Protein AF-A0A7J4VP13-F1 (afdb_monomer_lite)

Sequence (209 aa):
MHSYSAAIDDIVRIQIGLSNFWKNAHGWAPDGAAAMLASARLELMPSLAAALYKWTPETTMTDGELILAWANLGSLMESSLRLFLAVYLEDFLADHETVKSLDAMHKKGEKTGTIHDPTEISLEKMRQYFTKKDLLSPKDLAAVAFIQGQRNAIHSFSKKDIGSAEIFSHHIFQFRRLIAVIGLRLPYPDGFEFEGHVLARKILAEPVT

Structure (mmCIF, N/CA/C/O backbone):
data_AF-A0A7J4VP13-F1
#
_entry.id   AF-A0A7J4VP13-F1
#
loop_
_atom_site.group_PDB
_atom_site.id
_atom_site.type_symbol
_atom_site.label_atom_id
_atom_site.label_alt_id
_atom_site.label_comp_id
_atom_site.label_asym_id
_atom_site.label_entity_id
_atom_site.label_seq_id
_atom_site.pdbx_PDB_ins_code
_atom_site.Cartn_x
_atom_site.Cartn_y
_atom_site.Cartn_z
_atom_site.occupancy
_atom_site.B_iso_or_equiv
_atom_site.auth_seq_id
_atom_site.auth_comp_id
_atom_site.auth_asym_id
_atom_site.auth_atom_id
_atom_site.pdbx_PDB_model_num
ATOM 1 N N . MET A 1 1 ? -6.254 -15.343 17.459 1.00 57.28 1 MET A N 1
ATOM 2 C CA . MET A 1 1 ? -6.581 -14.046 16.834 1.00 57.28 1 MET A CA 1
ATOM 3 C C . MET A 1 1 ? -5.352 -13.169 17.008 1.00 57.28 1 MET A C 1
ATOM 5 O O . MET A 1 1 ? -4.881 -13.062 18.133 1.00 57.28 1 MET A O 1
ATOM 9 N N . HIS A 1 2 ? -4.752 -12.692 15.916 1.00 77.19 2 HIS A N 1
ATOM 10 C CA . HIS A 1 2 ? -3.568 -11.822 15.971 1.00 77.19 2 HIS A CA 1
ATOM 11 C C . HIS A 1 2 ? -3.970 -10.497 16.633 1.00 77.19 2 HIS A C 1
ATOM 13 O O . HIS A 1 2 ? -5.053 -9.995 16.333 1.00 77.19 2 HIS A O 1
ATOM 19 N N . SER A 1 3 ? -3.185 -9.961 17.572 1.00 91.06 3 SER A N 1
ATOM 20 C CA . SER A 1 3 ? -3.562 -8.705 18.238 1.00 91.06 3 SER A CA 1
ATOM 21 C C . SER A 1 3 ? -3.439 -7.519 17.277 1.00 91.06 3 SER A C 1
ATOM 23 O O . SER A 1 3 ? -2.694 -7.575 16.297 1.00 91.06 3 SER A O 1
ATOM 25 N N . TYR A 1 4 ? -4.147 -6.424 17.571 1.00 91.94 4 TYR A N 1
ATOM 26 C CA . TYR A 1 4 ? -4.038 -5.172 16.813 1.00 91.94 4 TYR A CA 1
ATOM 27 C C . TYR A 1 4 ? -2.586 -4.665 16.764 1.00 91.94 4 TYR A C 1
ATOM 29 O O . TYR A 1 4 ? -2.066 -4.360 15.693 1.00 91.94 4 TYR A O 1
ATOM 37 N N . SER A 1 5 ? -1.899 -4.668 17.911 1.00 94.06 5 SER A N 1
ATOM 38 C CA . SER A 1 5 ? -0.484 -4.299 18.012 1.00 94.06 5 SER A CA 1
ATOM 39 C C . SER A 1 5 ? 0.421 -5.202 17.174 1.00 94.06 5 SER A C 1
ATOM 41 O O . SER A 1 5 ? 1.210 -4.701 16.381 1.00 94.06 5 SER A O 1
ATOM 43 N N . ALA A 1 6 ? 0.248 -6.524 17.256 1.00 94.88 6 ALA A N 1
ATOM 44 C CA . ALA A 1 6 ? 1.038 -7.463 16.466 1.00 94.88 6 ALA A CA 1
ATOM 45 C C . ALA A 1 6 ? 0.785 -7.302 14.956 1.00 94.88 6 ALA A C 1
ATOM 47 O O . ALA A 1 6 ? 1.691 -7.495 14.148 1.00 94.88 6 ALA A O 1
ATOM 48 N N . ALA A 1 7 ? -0.431 -6.914 14.553 1.00 95.50 7 ALA A N 1
ATOM 49 C CA . ALA A 1 7 ? -0.715 -6.604 13.158 1.00 95.50 7 ALA A CA 1
ATOM 50 C C . ALA A 1 7 ? 0.021 -5.344 12.683 1.00 95.50 7 ALA A C 1
ATOM 52 O O . ALA A 1 7 ? 0.533 -5.333 11.564 1.00 95.50 7 ALA A O 1
ATOM 53 N N . ILE A 1 8 ? 0.109 -4.308 13.523 1.00 97.00 8 ILE A N 1
ATOM 54 C CA . ILE A 1 8 ? 0.884 -3.101 13.210 1.00 97.00 8 ILE A CA 1
ATOM 55 C C . ILE A 1 8 ? 2.376 -3.412 13.154 1.00 97.00 8 ILE A C 1
ATOM 57 O O . ILE A 1 8 ? 3.028 -2.968 12.212 1.00 97.00 8 ILE A O 1
ATOM 61 N N . ASP A 1 9 ? 2.913 -4.190 14.095 1.00 97.00 9 ASP A N 1
ATOM 62 C CA . ASP A 1 9 ? 4.313 -4.626 14.053 1.00 97.00 9 ASP A CA 1
ATOM 63 C C . ASP A 1 9 ? 4.651 -5.294 12.721 1.00 97.00 9 ASP A C 1
ATOM 65 O O . ASP A 1 9 ? 5.669 -4.976 12.103 1.00 97.00 9 ASP A O 1
ATOM 69 N N . ASP A 1 10 ? 3.772 -6.172 12.239 1.00 97.50 10 ASP A N 1
ATOM 70 C CA . ASP A 1 10 ? 3.975 -6.837 10.959 1.00 97.50 10 ASP A CA 1
ATOM 71 C C . ASP A 1 10 ? 3.944 -5.852 9.786 1.00 97.50 10 ASP A C 1
ATOM 73 O O . ASP A 1 10 ? 4.798 -5.917 8.897 1.00 97.50 10 ASP A O 1
ATOM 77 N N . ILE A 1 11 ? 2.999 -4.905 9.802 1.00 98.06 11 ILE A N 1
ATOM 78 C CA . ILE A 1 11 ? 2.927 -3.835 8.802 1.00 98.06 11 ILE A CA 1
ATOM 79 C C . ILE A 1 11 ? 4.221 -3.026 8.799 1.00 98.06 11 ILE A C 1
ATOM 81 O O . ILE A 1 11 ? 4.813 -2.824 7.740 1.00 98.06 11 ILE A O 1
ATOM 85 N N . VAL A 1 12 ? 4.694 -2.598 9.968 1.00 98.06 12 VAL A N 1
ATOM 86 C CA . VAL A 1 12 ? 5.929 -1.821 10.110 1.00 98.06 12 VAL A CA 1
ATOM 87 C C . VAL A 1 12 ? 7.120 -2.602 9.560 1.00 98.06 12 VAL A C 1
ATOM 89 O O . VAL A 1 12 ? 7.867 -2.061 8.746 1.00 98.06 12 VAL A O 1
ATOM 92 N N . ARG A 1 13 ? 7.285 -3.878 9.927 1.00 97.81 13 ARG A N 1
ATOM 93 C CA . ARG A 1 13 ? 8.407 -4.713 9.458 1.00 97.81 13 ARG A CA 1
ATOM 94 C C . ARG A 1 13 ? 8.415 -4.894 7.946 1.00 97.81 13 ARG A C 1
ATOM 96 O O . ARG A 1 13 ? 9.469 -4.764 7.322 1.00 97.81 13 ARG A O 1
ATOM 103 N N . ILE A 1 14 ? 7.253 -5.154 7.346 1.00 97.75 14 ILE A N 1
ATOM 104 C CA . ILE A 1 14 ? 7.138 -5.265 5.887 1.00 97.75 14 ILE A CA 1
ATOM 105 C C . ILE A 1 14 ? 7.504 -3.931 5.235 1.00 97.75 14 ILE A C 1
ATOM 107 O O . ILE A 1 14 ? 8.332 -3.913 4.326 1.00 97.75 14 ILE A O 1
ATOM 111 N N . GLN A 1 15 ? 6.973 -2.811 5.733 1.00 97.50 15 GLN A N 1
ATOM 112 C CA . GLN A 1 15 ? 7.276 -1.488 5.180 1.00 97.50 15 GLN A CA 1
ATOM 113 C C . GLN A 1 15 ? 8.757 -1.116 5.318 1.00 97.50 15 GLN A C 1
ATOM 115 O O . GLN A 1 15 ? 9.310 -0.515 4.401 1.00 97.50 15 GLN A O 1
ATOM 120 N N . ILE A 1 16 ? 9.428 -1.495 6.413 1.00 97.31 16 ILE A N 1
ATOM 121 C CA . ILE A 1 16 ? 10.879 -1.293 6.582 1.00 97.31 16 ILE A CA 1
ATOM 122 C C . ILE A 1 16 ? 11.648 -2.012 5.477 1.00 97.31 16 ILE A C 1
ATOM 124 O O . ILE A 1 16 ? 12.516 -1.413 4.844 1.00 97.31 16 ILE A O 1
ATOM 128 N N . GLY A 1 17 ? 11.337 -3.283 5.236 1.00 96.06 17 GLY A N 1
ATOM 129 C CA . GLY A 1 17 ? 12.033 -4.065 4.223 1.00 96.06 17 GLY A CA 1
ATOM 130 C C . GLY A 1 17 ? 11.768 -3.576 2.799 1.00 96.06 17 GLY A C 1
ATOM 131 O O . GLY A 1 17 ? 12.716 -3.386 2.037 1.00 96.06 17 GLY A O 1
ATOM 132 N N . LEU A 1 18 ? 10.504 -3.272 2.474 1.00 96.19 18 LEU A N 1
ATOM 133 C CA . LEU A 1 18 ? 10.128 -2.667 1.193 1.00 96.19 18 LEU A CA 1
ATOM 134 C C . LEU A 1 18 ? 10.854 -1.340 0.970 1.00 96.19 18 LEU A C 1
ATOM 136 O O . LEU A 1 18 ? 11.466 -1.143 -0.075 1.00 96.19 18 LEU A O 1
ATOM 140 N N . SER A 1 19 ? 10.831 -0.460 1.969 1.00 95.62 19 SER A N 1
ATOM 141 C CA . SER A 1 19 ? 11.499 0.838 1.922 1.00 95.62 19 SER A CA 1
ATOM 142 C C . SER A 1 19 ? 13.007 0.693 1.727 1.00 95.62 19 SER A C 1
ATOM 144 O O . SER A 1 19 ? 13.574 1.303 0.825 1.00 95.62 19 SER A O 1
ATOM 146 N N . ASN A 1 20 ? 13.667 -0.141 2.535 1.00 95.00 20 ASN A N 1
ATOM 147 C CA . ASN A 1 20 ? 15.119 -0.303 2.493 1.00 95.00 20 ASN A CA 1
ATOM 148 C C . ASN A 1 20 ? 15.626 -0.827 1.152 1.00 95.00 20 ASN A C 1
ATOM 150 O O . ASN A 1 20 ? 16.684 -0.379 0.705 1.00 95.00 20 ASN A O 1
ATOM 154 N N . PHE A 1 21 ? 14.881 -1.742 0.532 1.00 95.00 21 PHE A N 1
ATOM 155 C CA . PHE A 1 21 ? 15.232 -2.278 -0.772 1.00 95.00 21 PHE A CA 1
ATOM 156 C C . PHE A 1 21 ? 14.905 -1.284 -1.893 1.00 95.00 21 PHE A C 1
ATOM 158 O O . PHE A 1 21 ? 15.800 -0.824 -2.599 1.00 95.00 21 PHE A O 1
ATOM 165 N N . TRP A 1 22 ? 13.636 -0.886 -2.022 1.00 95.25 22 TRP A N 1
ATOM 166 C CA . TRP A 1 22 ? 13.155 -0.160 -3.200 1.00 95.25 22 TRP A CA 1
ATOM 167 C C . TRP A 1 22 ? 13.594 1.303 -3.268 1.00 95.25 22 TRP A C 1
ATOM 169 O O . TRP A 1 22 ? 13.662 1.851 -4.364 1.00 95.25 22 TRP A O 1
ATOM 179 N N . LYS A 1 23 ? 13.987 1.933 -2.151 1.00 92.88 23 LYS A N 1
ATOM 180 C CA . LYS A 1 23 ? 14.595 3.278 -2.196 1.00 92.88 23 LYS A CA 1
ATOM 181 C C . LYS A 1 23 ? 15.959 3.300 -2.903 1.00 92.88 23 LYS A C 1
ATOM 183 O O . LYS A 1 23 ? 16.412 4.360 -3.312 1.00 92.88 23 LYS A O 1
ATOM 188 N N . ASN A 1 24 ? 16.607 2.139 -3.040 1.00 91.94 24 ASN A N 1
ATOM 189 C CA . ASN A 1 24 ? 17.916 1.964 -3.673 1.00 91.94 24 ASN A CA 1
ATOM 190 C C . ASN A 1 24 ? 17.818 1.055 -4.914 1.00 91.94 24 ASN A C 1
ATOM 192 O O . ASN A 1 24 ? 18.664 0.190 -5.125 1.00 91.94 24 ASN A O 1
ATOM 196 N N . ALA A 1 25 ? 16.768 1.219 -5.724 1.00 92.44 25 ALA A N 1
ATOM 197 C CA . ALA A 1 25 ? 16.450 0.308 -6.827 1.00 92.44 25 ALA A CA 1
ATOM 198 C C . ALA A 1 25 ? 17.396 0.386 -8.047 1.00 92.44 25 ALA A C 1
ATOM 200 O O . ALA A 1 25 ? 17.296 -0.452 -8.944 1.00 92.44 25 ALA A O 1
ATOM 201 N N . HIS A 1 26 ? 18.309 1.363 -8.112 1.00 91.06 26 HIS A N 1
ATOM 202 C CA . HIS A 1 26 ? 19.278 1.465 -9.210 1.00 91.06 26 HIS A CA 1
ATOM 203 C C . HIS A 1 26 ? 20.178 0.226 -9.289 1.00 91.06 26 HIS A C 1
ATOM 205 O O . HIS A 1 26 ? 20.676 -0.263 -8.277 1.00 91.06 26 HIS A O 1
ATOM 211 N N . GLY A 1 27 ? 20.395 -0.265 -10.511 1.00 87.19 27 GLY A N 1
ATOM 212 C CA . GLY A 1 27 ? 21.121 -1.511 -10.770 1.00 87.19 27 GLY A CA 1
ATOM 213 C C . GLY A 1 27 ? 20.255 -2.772 -10.688 1.00 87.19 27 GLY A C 1
ATOM 214 O O . GLY A 1 27 ? 20.726 -3.835 -11.081 1.00 87.19 27 GLY A O 1
ATOM 215 N N . TRP A 1 28 ? 19.000 -2.654 -10.236 1.00 87.56 28 TRP A N 1
ATOM 216 C CA . TRP A 1 28 ? 18.044 -3.765 -10.160 1.00 87.56 28 TRP A CA 1
ATOM 217 C C . TRP A 1 28 ? 16.780 -3.519 -10.979 1.00 87.56 28 TRP A C 1
ATOM 219 O O . TRP A 1 28 ? 16.353 -4.396 -11.724 1.00 87.56 28 TRP A O 1
ATOM 229 N N . ALA A 1 29 ? 16.185 -2.335 -10.850 1.00 90.44 29 ALA A N 1
ATOM 230 C CA . ALA A 1 29 ? 15.044 -1.919 -11.653 1.00 90.44 29 ALA A CA 1
ATOM 231 C C . ALA A 1 29 ? 15.511 -1.161 -12.909 1.00 90.44 29 ALA A C 1
ATOM 233 O O . ALA A 1 29 ? 16.589 -0.555 -12.878 1.00 90.44 29 ALA A O 1
ATOM 234 N N . PRO A 1 30 ? 14.701 -1.129 -13.984 1.00 92.00 30 PRO A N 1
ATOM 235 C CA . PRO A 1 30 ? 14.962 -0.257 -15.124 1.00 92.00 30 PRO A CA 1
ATOM 236 C C . PRO A 1 30 ? 15.129 1.205 -14.696 1.00 92.00 30 PRO A C 1
ATOM 238 O O . PRO A 1 30 ? 14.494 1.650 -13.736 1.00 92.00 30 PRO A O 1
ATOM 241 N N . ASP A 1 31 ? 15.952 1.971 -15.416 1.00 91.75 31 ASP A N 1
ATOM 242 C CA . ASP A 1 31 ? 16.378 3.311 -14.984 1.00 91.75 31 ASP A CA 1
ATOM 243 C C . ASP A 1 31 ? 15.208 4.258 -14.686 1.00 91.75 31 ASP A C 1
ATOM 245 O O . ASP A 1 31 ? 15.247 4.997 -13.701 1.00 91.75 31 ASP A O 1
ATOM 249 N N . GLY A 1 32 ? 14.136 4.204 -15.485 1.00 90.56 32 GLY A N 1
ATOM 250 C CA . GLY A 1 32 ? 12.931 5.005 -15.253 1.00 90.56 32 GLY A CA 1
ATOM 251 C C . GLY A 1 32 ? 12.216 4.646 -13.946 1.00 90.56 32 GLY A C 1
ATOM 252 O O . GLY A 1 32 ? 11.831 5.535 -13.184 1.00 90.56 32 GLY A O 1
ATOM 253 N N . ALA A 1 33 ? 12.082 3.349 -13.657 1.00 93.44 33 ALA A N 1
ATOM 254 C CA . ALA A 1 33 ? 11.482 2.854 -12.419 1.00 93.44 33 ALA A CA 1
ATOM 255 C C . ALA A 1 33 ? 12.359 3.205 -11.209 1.00 93.44 33 ALA A C 1
ATOM 257 O O . ALA A 1 33 ? 11.867 3.736 -10.213 1.00 93.44 33 ALA A O 1
ATOM 258 N N . ALA A 1 34 ? 13.671 2.982 -11.314 1.00 93.75 34 ALA A N 1
ATOM 259 C CA . ALA A 1 34 ? 14.624 3.303 -10.259 1.00 93.75 34 ALA A CA 1
ATOM 260 C C . ALA A 1 34 ? 14.641 4.804 -9.929 1.00 93.75 34 ALA A C 1
ATOM 262 O O . ALA A 1 34 ? 14.570 5.167 -8.755 1.00 93.75 34 ALA A O 1
ATOM 263 N N . ALA A 1 35 ? 14.642 5.675 -10.945 1.00 92.44 35 ALA A N 1
ATOM 264 C CA . ALA A 1 35 ? 14.577 7.124 -10.757 1.00 92.44 35 ALA A CA 1
ATOM 265 C C . ALA A 1 35 ? 13.267 7.564 -10.080 1.00 92.44 35 ALA A C 1
ATOM 267 O O . ALA A 1 35 ? 13.284 8.389 -9.162 1.00 92.44 35 ALA A O 1
ATOM 268 N N . MET A 1 36 ? 12.130 6.985 -10.482 1.00 93.19 36 MET A N 1
ATOM 269 C CA . MET A 1 36 ? 10.836 7.247 -9.845 1.00 93.19 36 MET A CA 1
ATOM 270 C C . MET A 1 36 ? 10.842 6.839 -8.370 1.00 93.19 36 MET A C 1
ATOM 272 O O . MET A 1 36 ? 10.450 7.631 -7.511 1.00 93.19 36 MET A O 1
ATOM 276 N N . LEU A 1 37 ? 11.317 5.632 -8.064 1.00 93.94 37 LEU A N 1
ATOM 277 C CA . LEU A 1 37 ? 11.388 5.108 -6.701 1.00 93.94 37 LEU A CA 1
ATOM 278 C C . LEU A 1 37 ? 12.363 5.900 -5.821 1.00 93.94 37 LEU A C 1
ATOM 280 O O . LEU A 1 37 ? 12.054 6.144 -4.659 1.00 93.94 37 LEU A O 1
ATOM 284 N N . ALA A 1 38 ? 13.488 6.363 -6.373 1.00 90.56 38 ALA A N 1
ATOM 285 C CA . ALA A 1 38 ? 14.442 7.222 -5.669 1.00 90.56 38 ALA A CA 1
ATOM 286 C C . ALA A 1 38 ? 13.860 8.611 -5.348 1.00 90.56 38 ALA A C 1
ATOM 288 O O . ALA A 1 38 ? 14.188 9.202 -4.320 1.00 90.56 38 ALA A O 1
ATOM 289 N N . SER A 1 39 ? 12.978 9.134 -6.208 1.00 88.12 39 SER A N 1
ATOM 290 C CA . SER A 1 39 ? 12.249 10.384 -5.949 1.00 88.12 39 SER A CA 1
ATOM 291 C C . SER A 1 39 ? 11.106 10.220 -4.938 1.00 88.12 39 SER A C 1
ATOM 293 O O . SER A 1 39 ? 10.643 11.199 -4.343 1.00 88.12 39 SER A O 1
ATOM 295 N N . ALA A 1 40 ? 10.637 8.985 -4.737 1.00 89.81 40 ALA A N 1
ATOM 296 C CA . ALA A 1 40 ? 9.553 8.678 -3.823 1.00 89.81 40 ALA A CA 1
ATOM 297 C C . ALA A 1 40 ? 10.044 8.669 -2.369 1.00 89.81 40 ALA A C 1
ATOM 299 O O . ALA A 1 40 ? 11.125 8.188 -2.043 1.00 89.81 40 ALA A O 1
ATOM 300 N N . ARG A 1 41 ? 9.196 9.155 -1.458 1.00 90.31 41 ARG A N 1
ATOM 301 C CA . ARG A 1 41 ? 9.486 9.238 -0.017 1.00 90.31 41 ARG A CA 1
ATOM 302 C C . ARG A 1 41 ? 9.258 7.899 0.703 1.00 90.31 41 ARG A C 1
ATOM 304 O O . ARG A 1 41 ? 8.558 7.841 1.718 1.00 90.31 41 ARG A O 1
ATOM 311 N N . LEU A 1 42 ? 9.783 6.802 0.150 1.00 92.62 42 LEU A N 1
ATOM 312 C CA . LEU A 1 42 ? 9.572 5.442 0.669 1.00 92.62 42 LEU A CA 1
ATOM 313 C C . LEU A 1 42 ? 10.100 5.277 2.100 1.00 92.62 42 LEU A C 1
ATOM 315 O O . LEU A 1 42 ? 9.613 4.432 2.850 1.00 92.62 42 LEU A O 1
ATOM 319 N N . GLU A 1 43 ? 11.069 6.086 2.522 1.00 93.62 43 GLU A N 1
ATOM 320 C CA . GLU A 1 43 ? 11.604 6.107 3.887 1.00 93.62 43 GLU A CA 1
ATOM 321 C C . GLU A 1 43 ? 10.593 6.592 4.935 1.00 93.62 43 GLU A C 1
ATOM 323 O O . GLU A 1 43 ? 10.751 6.293 6.118 1.00 93.62 43 GLU A O 1
ATOM 328 N N . LEU A 1 44 ? 9.530 7.291 4.522 1.00 94.69 44 LEU A N 1
ATOM 329 C CA . LEU A 1 44 ? 8.462 7.725 5.427 1.00 94.69 44 LEU A CA 1
ATOM 330 C C . LEU A 1 44 ? 7.437 6.622 5.715 1.00 94.69 44 LEU A C 1
ATOM 332 O O . LEU A 1 44 ? 6.759 6.679 6.743 1.00 94.69 44 LEU A O 1
ATOM 336 N N . MET A 1 45 ? 7.321 5.610 4.848 1.00 95.56 45 MET A N 1
ATOM 337 C CA . MET A 1 45 ? 6.295 4.567 4.973 1.00 95.56 45 MET A CA 1
ATOM 338 C C . MET A 1 45 ? 6.366 3.793 6.301 1.00 95.56 45 MET A C 1
ATOM 340 O O . MET A 1 45 ? 5.315 3.620 6.922 1.00 95.56 45 MET A O 1
ATOM 344 N N . PRO A 1 46 ? 7.549 3.384 6.811 1.00 97.31 46 PRO A N 1
ATOM 345 C CA . PRO A 1 46 ? 7.649 2.747 8.126 1.00 97.31 46 PRO A CA 1
ATOM 346 C C . PRO A 1 46 ? 7.152 3.625 9.276 1.00 97.31 46 PRO A C 1
ATOM 348 O O . PRO A 1 46 ? 6.475 3.143 10.181 1.00 97.31 46 PRO A O 1
ATOM 351 N N . SER A 1 47 ? 7.462 4.924 9.239 1.00 97.56 47 SER A N 1
ATOM 352 C CA . SER A 1 47 ? 7.036 5.869 10.276 1.00 97.56 47 SER A CA 1
ATOM 353 C C . SER A 1 47 ? 5.523 6.096 10.235 1.00 97.56 47 SER A C 1
ATOM 355 O O . SER A 1 47 ? 4.867 6.096 11.278 1.00 97.56 47 SER A O 1
ATOM 357 N N . LEU A 1 48 ?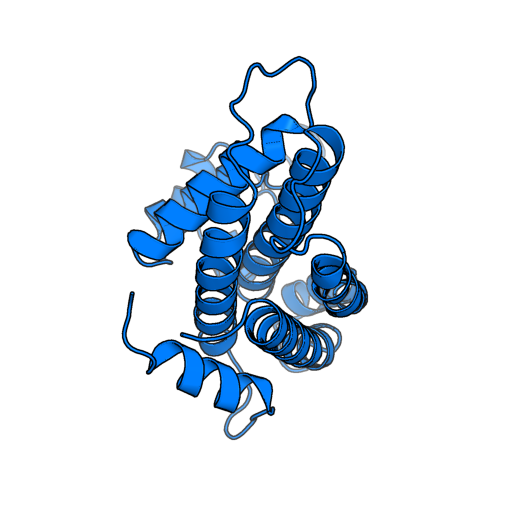 4.952 6.203 9.033 1.00 97.12 48 LEU A N 1
ATOM 358 C CA . LEU A 1 48 ? 3.509 6.322 8.833 1.00 97.12 48 LEU A CA 1
ATOM 359 C C . LEU A 1 48 ? 2.766 5.054 9.300 1.00 97.12 48 LEU A C 1
ATOM 361 O O . LEU A 1 48 ? 1.738 5.149 9.971 1.00 97.12 48 LEU A O 1
ATOM 365 N N . ALA A 1 49 ? 3.335 3.871 9.048 1.00 98.00 49 ALA A N 1
ATOM 366 C CA . ALA A 1 49 ? 2.837 2.601 9.573 1.00 98.00 49 ALA A CA 1
ATOM 367 C C . ALA A 1 49 ? 2.874 2.556 11.105 1.00 98.00 49 ALA A C 1
ATOM 369 O O . ALA A 1 49 ? 1.875 2.208 11.729 1.00 98.00 49 ALA A O 1
ATOM 370 N N . ALA A 1 50 ? 3.979 2.979 11.723 1.00 97.88 50 ALA A N 1
ATOM 371 C CA . ALA A 1 50 ? 4.086 3.041 13.178 1.00 97.88 50 ALA A CA 1
ATOM 372 C C . ALA A 1 50 ? 3.068 4.017 13.794 1.00 97.88 50 ALA A C 1
ATOM 374 O O . ALA A 1 50 ? 2.593 3.796 14.905 1.00 97.88 50 ALA A O 1
ATOM 375 N N . ALA A 1 51 ? 2.655 5.065 13.074 1.00 97.19 51 ALA A N 1
ATOM 376 C CA . ALA A 1 51 ? 1.613 5.973 13.548 1.00 97.19 51 ALA A CA 1
ATOM 377 C C . ALA A 1 51 ? 0.235 5.297 13.715 1.00 97.19 51 ALA A C 1
ATOM 379 O O . ALA A 1 51 ? -0.612 5.852 14.413 1.00 97.19 51 ALA A O 1
ATOM 380 N N . LEU A 1 52 ? 0.005 4.100 13.153 1.00 96.31 52 LEU A N 1
ATOM 381 C CA . LEU A 1 52 ? -1.217 3.316 13.392 1.00 96.31 52 LEU A CA 1
ATOM 382 C C . LEU A 1 52 ? -1.379 2.898 14.864 1.00 96.31 52 LEU A C 1
ATOM 384 O O . LEU A 1 52 ? -2.505 2.666 15.307 1.00 96.31 52 LEU A O 1
ATOM 388 N N . TYR A 1 53 ? -0.290 2.877 15.645 1.00 95.06 53 TYR A N 1
ATOM 389 C CA . TYR A 1 53 ? -0.333 2.639 17.093 1.00 95.06 53 TYR A CA 1
ATOM 390 C C . TYR A 1 53 ? -1.138 3.684 17.867 1.00 95.06 53 TYR A C 1
ATOM 392 O O . TYR A 1 53 ? -1.528 3.435 19.001 1.00 95.06 53 TYR A O 1
ATOM 400 N N . LYS A 1 54 ? -1.389 4.854 17.273 1.00 93.44 54 LYS A N 1
ATOM 401 C CA . LYS A 1 54 ? 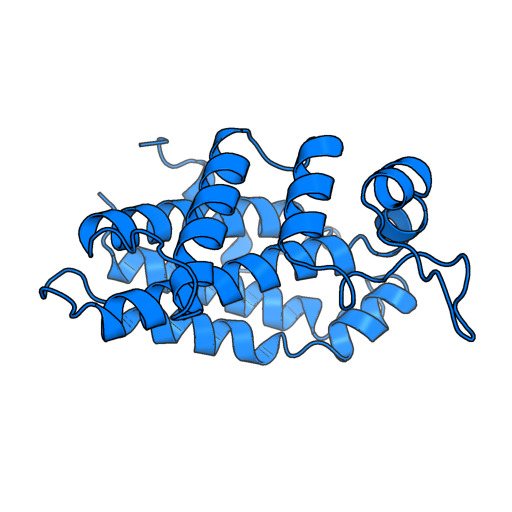-2.203 5.907 17.890 1.00 93.44 54 LYS A CA 1
ATOM 402 C C . LYS A 1 54 ? -3.702 5.588 17.869 1.00 93.44 54 LYS A C 1
ATOM 404 O O . LYS A 1 54 ? -4.441 6.201 18.625 1.00 93.44 54 LYS A O 1
ATOM 409 N N . TRP A 1 55 ? -4.148 4.667 17.011 1.00 92.44 55 TRP A N 1
ATOM 410 C CA . TRP A 1 55 ? -5.567 4.442 16.695 1.00 92.44 55 TRP A CA 1
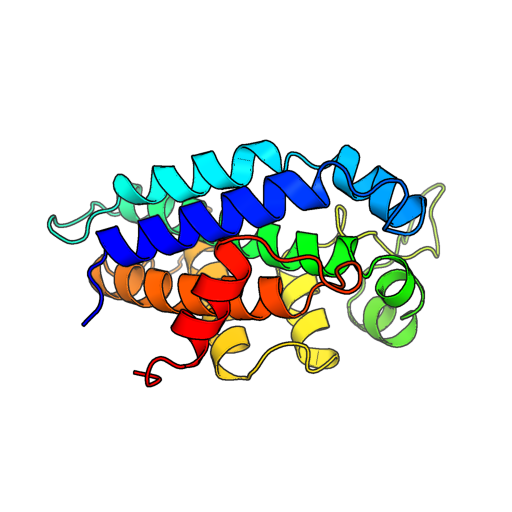ATOM 411 C C . TRP A 1 55 ? -6.151 3.194 17.375 1.00 92.44 55 TRP A C 1
ATOM 413 O O . TRP A 1 55 ? -6.890 2.426 16.761 1.00 92.44 55 TRP A O 1
ATOM 423 N N . THR A 1 56 ? -5.769 2.938 18.625 1.00 79.12 56 THR A N 1
ATOM 424 C CA . THR A 1 56 ? -6.083 1.680 19.312 1.00 79.12 56 THR A CA 1
ATOM 425 C C . THR A 1 56 ? -7.590 1.535 19.587 1.00 79.12 56 THR A C 1
ATOM 427 O O . THR A 1 56 ? -8.186 2.421 20.198 1.00 79.12 56 THR A O 1
ATOM 430 N N . PRO A 1 57 ? -8.216 0.399 19.226 1.00 67.19 57 PRO A N 1
ATOM 431 C CA . PRO A 1 57 ? -9.648 0.154 19.445 1.00 67.19 57 PRO A CA 1
ATOM 432 C C . PRO A 1 57 ? -10.042 -0.103 20.904 1.00 67.19 57 PRO A C 1
ATOM 434 O O . PRO A 1 57 ? -11.221 -0.251 21.203 1.00 67.19 57 PRO A O 1
ATOM 437 N N . GLU A 1 58 ? -9.075 -0.176 21.821 1.00 64.94 58 GLU A N 1
ATOM 438 C CA . GLU A 1 58 ? -9.317 -0.320 23.265 1.00 64.94 58 GLU A CA 1
ATOM 439 C C . GLU A 1 58 ? -10.044 0.902 23.858 1.00 64.94 58 GLU A C 1
ATOM 441 O O . GLU A 1 58 ? -10.572 0.839 24.968 1.00 64.94 58 GLU A O 1
ATOM 446 N N . THR A 1 59 ? -10.113 1.999 23.101 1.00 62.38 59 THR A N 1
ATOM 447 C CA . THR A 1 59 ? -10.868 3.207 23.423 1.00 62.38 59 THR A CA 1
ATOM 448 C C . THR A 1 59 ? -11.847 3.547 22.307 1.00 62.38 59 THR A C 1
ATOM 450 O O . THR A 1 59 ? -11.535 3.395 21.125 1.00 62.38 59 THR A O 1
ATOM 453 N N . THR A 1 60 ? -13.012 4.083 22.669 1.00 79.56 60 THR A N 1
ATOM 454 C CA . THR A 1 60 ? -13.916 4.722 21.711 1.00 79.56 60 THR A CA 1
ATOM 455 C C . THR A 1 60 ? -13.189 5.901 21.062 1.00 79.56 60 THR A C 1
ATOM 457 O O . THR A 1 60 ? -12.830 6.851 21.754 1.00 79.56 60 THR A O 1
ATOM 460 N N . MET A 1 61 ? -12.952 5.839 19.750 1.00 89.94 61 MET A N 1
ATOM 461 C CA . MET A 1 61 ? -12.400 6.966 18.994 1.00 89.94 61 MET A CA 1
ATOM 462 C C . MET A 1 61 ? -13.494 7.996 18.719 1.00 89.94 61 MET A C 1
ATOM 464 O O . MET A 1 61 ? -14.623 7.642 18.376 1.00 89.94 61 MET A O 1
ATOM 468 N N . THR A 1 62 ? -13.150 9.274 18.826 1.00 91.62 62 THR A N 1
ATOM 469 C CA . THR A 1 62 ? -13.971 10.364 18.291 1.00 91.62 62 THR A CA 1
ATOM 470 C C . THR A 1 62 ? -14.024 10.302 16.762 1.00 91.62 62 THR A C 1
ATOM 472 O O . THR A 1 62 ? -13.121 9.762 16.118 1.00 91.62 62 THR A O 1
ATOM 475 N N . ASP A 1 63 ? -15.034 10.927 16.153 1.00 91.06 63 ASP A N 1
ATOM 476 C CA . ASP A 1 63 ? -15.152 11.012 14.690 1.00 91.06 63 ASP A CA 1
ATOM 477 C C . ASP A 1 63 ? -13.887 11.594 14.039 1.00 91.06 63 ASP A C 1
ATOM 479 O O . ASP A 1 63 ? -13.423 11.105 13.010 1.00 91.06 63 ASP A O 1
ATOM 483 N N . GLY A 1 64 ? -13.289 12.616 14.662 1.00 92.25 64 GLY A N 1
ATOM 484 C CA . GLY A 1 64 ? -12.050 13.232 14.187 1.00 92.25 64 GLY A CA 1
ATOM 485 C C . GLY A 1 64 ? -10.856 12.274 14.222 1.00 92.25 64 GLY A C 1
ATOM 486 O O . GLY A 1 64 ? -10.102 12.203 13.252 1.00 92.25 64 GLY A O 1
ATOM 487 N N . GLU A 1 65 ? -10.700 11.504 15.300 1.00 93.44 65 GLU A N 1
ATOM 488 C CA . GLU A 1 65 ? -9.656 10.475 15.401 1.00 93.44 65 GLU A CA 1
ATOM 489 C C . GLU A 1 65 ? -9.867 9.369 14.371 1.00 93.44 65 GLU A C 1
ATOM 491 O O . GLU A 1 65 ? -8.917 8.984 13.694 1.00 93.44 65 GLU A O 1
ATOM 496 N N . LEU A 1 66 ? -11.107 8.915 14.180 1.00 93.31 66 LEU A N 1
ATOM 497 C CA . LEU A 1 66 ? -11.430 7.880 13.203 1.00 93.31 66 LEU A CA 1
ATOM 498 C C . LEU A 1 66 ? -11.176 8.350 11.762 1.00 93.31 66 LEU A C 1
ATOM 500 O O . LEU A 1 66 ? -10.618 7.603 10.956 1.00 93.31 66 LEU A O 1
ATOM 504 N N . ILE A 1 67 ? -11.504 9.604 11.435 1.00 93.94 67 ILE A N 1
ATOM 505 C CA . ILE A 1 67 ? -11.168 10.218 10.140 1.00 93.94 67 ILE A CA 1
ATOM 506 C C . ILE A 1 67 ? -9.650 10.222 9.918 1.00 93.94 67 ILE A C 1
ATOM 508 O O . ILE A 1 67 ? -9.183 9.839 8.842 1.00 93.94 67 ILE A O 1
ATOM 512 N N . LEU A 1 68 ? -8.867 10.627 10.921 1.00 95.38 68 LEU A N 1
ATOM 513 C CA . LEU A 1 68 ? -7.403 10.635 10.831 1.00 95.38 68 LEU A CA 1
ATOM 514 C C . LEU A 1 68 ? -6.820 9.218 10.760 1.00 95.38 68 LEU A C 1
ATOM 516 O O . LEU A 1 68 ? -5.848 8.992 10.034 1.00 95.38 68 LEU A O 1
ATOM 520 N N . ALA A 1 69 ? -7.435 8.255 11.442 1.00 95.56 69 ALA A N 1
ATOM 521 C CA . ALA A 1 69 ? -7.069 6.848 11.378 1.00 95.56 69 ALA A CA 1
ATOM 522 C C . ALA A 1 69 ? -7.244 6.292 9.958 1.00 95.56 69 ALA A C 1
ATOM 524 O O . ALA A 1 69 ? -6.301 5.730 9.386 1.00 95.56 69 ALA A O 1
ATOM 525 N N . TRP A 1 70 ? -8.399 6.540 9.332 1.00 96.25 70 TRP A N 1
ATOM 526 C CA . TRP A 1 70 ? -8.651 6.181 7.933 1.00 96.25 70 TRP A CA 1
ATOM 527 C C . TRP A 1 70 ? -7.743 6.917 6.954 1.00 96.25 70 TRP A C 1
ATOM 529 O O . TRP A 1 70 ? -7.299 6.324 5.969 1.00 96.25 70 TRP A O 1
ATOM 539 N N . ALA A 1 71 ? -7.429 8.186 7.216 1.00 96.44 71 ALA A N 1
ATOM 540 C CA . ALA A 1 71 ? -6.480 8.945 6.411 1.00 96.44 71 ALA A CA 1
ATOM 541 C C . ALA A 1 71 ? -5.071 8.334 6.462 1.00 96.44 71 ALA A C 1
ATOM 543 O O . ALA A 1 71 ? -4.425 8.203 5.418 1.00 96.44 71 ALA A O 1
ATOM 544 N N . ASN A 1 72 ? -4.623 7.907 7.648 1.00 97.69 72 ASN A N 1
ATOM 545 C CA . ASN A 1 72 ? -3.345 7.222 7.833 1.00 97.69 72 ASN A CA 1
ATOM 546 C C . ASN A 1 72 ? -3.316 5.892 7.054 1.00 97.69 72 ASN A C 1
ATOM 548 O O . ASN A 1 72 ? -2.486 5.703 6.160 1.00 97.69 72 ASN A O 1
ATOM 552 N N . LEU A 1 73 ? -4.284 5.006 7.315 1.00 97.75 73 LEU A N 1
ATOM 553 C CA . LEU A 1 73 ? -4.368 3.696 6.662 1.00 97.75 73 LEU A CA 1
ATOM 554 C C . LEU A 1 73 ? -4.517 3.807 5.138 1.00 97.75 73 LEU A C 1
ATOM 556 O O . LEU A 1 73 ? -3.839 3.108 4.387 1.00 97.75 73 LEU A O 1
ATOM 560 N N . GLY A 1 74 ? -5.368 4.720 4.667 1.00 97.44 74 GLY A N 1
ATOM 561 C CA . GLY A 1 74 ? -5.581 4.955 3.243 1.00 97.44 74 GLY A CA 1
ATOM 562 C C . GLY A 1 74 ? -4.343 5.493 2.529 1.00 97.44 74 GLY A C 1
ATOM 563 O O . GLY A 1 74 ? -4.109 5.127 1.379 1.00 97.44 74 GLY A O 1
ATOM 564 N N . SER A 1 75 ? -3.524 6.304 3.203 1.00 96.81 75 SER A N 1
ATOM 565 C CA . SER A 1 75 ? -2.257 6.799 2.646 1.00 96.81 75 SER A CA 1
ATOM 566 C C . SER A 1 75 ? -1.216 5.686 2.513 1.00 96.81 75 SER A C 1
ATOM 568 O O . SER A 1 75 ? -0.533 5.607 1.490 1.00 96.81 75 SER A O 1
ATOM 570 N N . LEU A 1 76 ? -1.124 4.787 3.500 1.00 98.06 76 LEU A N 1
ATOM 571 C CA . LEU A 1 76 ? -0.276 3.592 3.419 1.00 98.06 76 LEU A CA 1
ATOM 572 C C . LEU A 1 76 ? -0.719 2.664 2.285 1.00 98.06 76 LEU A C 1
ATOM 574 O O . LEU A 1 76 ? 0.110 2.240 1.483 1.00 98.06 76 LEU A O 1
ATOM 578 N N . MET A 1 77 ? -2.023 2.403 2.181 1.00 98.12 77 MET A N 1
ATOM 579 C CA . MET A 1 77 ? -2.598 1.595 1.108 1.00 98.12 77 MET A CA 1
ATOM 580 C C . MET A 1 77 ? -2.317 2.185 -0.271 1.00 98.12 77 MET A C 1
ATOM 582 O O . MET A 1 77 ? -1.827 1.475 -1.147 1.00 98.12 77 MET A O 1
ATOM 586 N N . GLU A 1 78 ? -2.588 3.476 -0.466 1.00 97.38 78 GLU A N 1
ATOM 587 C CA . GLU A 1 78 ? -2.293 4.156 -1.725 1.00 97.38 78 GLU A CA 1
ATOM 588 C C . GLU A 1 78 ? -0.808 4.053 -2.082 1.00 97.38 78 GLU A C 1
ATOM 590 O O . GLU A 1 78 ? -0.469 3.728 -3.218 1.00 97.38 78 GLU A O 1
ATOM 595 N N . SER A 1 79 ? 0.070 4.279 -1.106 1.00 96.25 79 SER A N 1
ATOM 596 C CA . SER A 1 79 ? 1.518 4.233 -1.313 1.00 96.25 79 SER A CA 1
ATOM 597 C C . SER A 1 79 ? 1.998 2.826 -1.679 1.00 96.25 79 SER A C 1
ATOM 599 O O . SER A 1 79 ? 2.849 2.684 -2.550 1.00 96.25 79 SER A O 1
ATOM 601 N N . SER A 1 80 ? 1.420 1.774 -1.088 1.00 97.44 80 SER A N 1
ATOM 602 C CA . SER A 1 80 ? 1.732 0.382 -1.440 1.00 97.44 80 SER A CA 1
ATOM 603 C C . SER A 1 80 ? 1.258 -0.003 -2.847 1.00 97.44 80 SER A C 1
ATOM 605 O O . SER A 1 80 ? 1.994 -0.672 -3.569 1.00 97.44 80 SER A O 1
ATOM 607 N N . LEU A 1 81 ? 0.069 0.440 -3.274 1.00 97.75 81 LEU A N 1
ATOM 608 C CA . LEU A 1 81 ? -0.397 0.232 -4.654 1.00 97.75 81 LEU A CA 1
ATOM 609 C C . LEU A 1 81 ? 0.477 0.992 -5.657 1.00 97.75 81 LEU A C 1
ATOM 611 O O . LEU A 1 81 ? 0.823 0.466 -6.713 1.00 97.75 81 LEU A O 1
ATOM 615 N N . ARG A 1 82 ? 0.869 2.219 -5.307 1.00 96.56 82 ARG A N 1
ATOM 616 C CA . ARG A 1 82 ? 1.734 3.059 -6.134 1.00 96.56 82 ARG A CA 1
ATOM 617 C C . ARG A 1 82 ? 3.144 2.490 -6.252 1.00 96.56 82 ARG A C 1
ATOM 619 O O . ARG A 1 82 ? 3.683 2.487 -7.351 1.00 96.56 82 ARG A O 1
ATOM 626 N N . LEU A 1 83 ? 3.704 1.955 -5.163 1.00 96.56 83 LEU A N 1
ATOM 627 C CA . LEU A 1 83 ? 4.974 1.224 -5.180 1.00 96.56 83 LEU A CA 1
ATOM 628 C C . LEU A 1 83 ? 4.925 0.081 -6.196 1.00 96.56 83 LEU A C 1
ATOM 630 O O . LEU A 1 83 ? 5.816 -0.025 -7.028 1.00 96.56 83 LEU A O 1
ATOM 634 N N . PHE A 1 84 ? 3.867 -0.734 -6.171 1.00 97.19 84 PHE A N 1
ATOM 635 C CA . PHE A 1 84 ? 3.710 -1.835 -7.120 1.00 97.19 84 PHE A CA 1
ATOM 636 C C . PHE A 1 84 ? 3.733 -1.343 -8.575 1.00 97.19 84 PHE A C 1
ATOM 638 O O . PHE A 1 84 ? 4.482 -1.875 -9.388 1.00 97.19 84 PHE A O 1
ATOM 645 N N . LEU A 1 85 ? 2.978 -0.291 -8.904 1.00 96.44 85 LEU A N 1
ATOM 646 C CA . LEU A 1 85 ? 2.974 0.265 -10.263 1.00 96.44 85 LEU A CA 1
ATOM 647 C C . LEU A 1 85 ? 4.301 0.931 -10.650 1.00 96.44 85 LEU A C 1
ATOM 649 O O . LEU A 1 85 ? 4.682 0.872 -11.810 1.00 96.44 85 LEU A O 1
ATOM 653 N N . ALA A 1 86 ? 5.008 1.552 -9.703 1.00 95.69 86 ALA A N 1
ATOM 654 C CA . ALA A 1 86 ? 6.317 2.159 -9.948 1.00 95.69 86 ALA A CA 1
ATOM 655 C C . ALA A 1 86 ? 7.410 1.109 -10.191 1.00 95.69 86 ALA A C 1
ATOM 657 O O . ALA A 1 86 ? 8.319 1.334 -10.982 1.00 95.69 86 ALA A O 1
ATOM 658 N N . VAL A 1 87 ? 7.320 -0.047 -9.536 1.00 95.81 87 VAL A N 1
ATOM 659 C CA . VAL A 1 87 ? 8.218 -1.181 -9.783 1.00 95.81 87 VAL A CA 1
ATOM 660 C C . VAL A 1 87 ? 7.971 -1.779 -11.170 1.00 95.81 87 VAL A C 1
ATOM 662 O O . VAL A 1 87 ? 8.920 -2.018 -11.909 1.00 95.81 87 VAL A O 1
ATOM 665 N N . TYR A 1 88 ? 6.704 -1.940 -11.554 1.00 95.56 88 TYR A N 1
ATOM 666 C CA . TYR A 1 88 ? 6.286 -2.386 -12.888 1.00 95.56 88 TYR A CA 1
ATOM 667 C C . TYR A 1 88 ? 6.040 -1.206 -13.846 1.00 95.56 88 TYR A C 1
ATOM 669 O O . TYR A 1 88 ? 5.086 -1.219 -14.626 1.00 95.56 88 TYR A O 1
ATOM 677 N N . LEU A 1 89 ? 6.866 -0.152 -13.766 1.00 95.00 89 LEU A N 1
ATOM 678 C CA . LEU A 1 89 ? 6.620 1.102 -14.488 1.00 95.00 89 LEU A CA 1
ATOM 679 C C . LEU A 1 89 ? 6.553 0.895 -16.001 1.00 95.00 89 LEU A C 1
ATOM 681 O O . LEU A 1 89 ? 5.665 1.441 -16.646 1.00 95.00 89 LEU A O 1
ATOM 685 N N . GLU A 1 90 ? 7.479 0.127 -16.570 1.00 93.19 90 GLU A N 1
ATOM 686 C CA . GLU A 1 90 ? 7.529 -0.094 -18.018 1.00 93.19 90 GLU A CA 1
ATOM 687 C C . GLU A 1 90 ? 6.294 -0.848 -18.514 1.00 93.19 90 GLU A C 1
ATOM 689 O O . GLU A 1 90 ? 5.669 -0.415 -19.481 1.00 93.19 90 GLU A O 1
ATOM 694 N N . ASP A 1 91 ? 5.874 -1.897 -17.801 1.00 94.19 91 ASP A N 1
ATOM 695 C CA . ASP A 1 91 ? 4.644 -2.634 -18.111 1.00 94.19 91 ASP A CA 1
ATOM 696 C C . ASP A 1 91 ? 3.409 -1.731 -18.013 1.00 94.19 91 ASP A C 1
ATOM 698 O O . ASP A 1 91 ? 2.526 -1.766 -18.870 1.00 94.19 91 ASP A O 1
ATOM 702 N N . PHE A 1 92 ? 3.354 -0.884 -16.981 1.00 93.88 92 PHE A N 1
ATOM 703 C CA . PHE A 1 92 ? 2.274 0.079 -16.794 1.00 93.88 92 PHE A CA 1
ATOM 704 C C . PHE A 1 92 ? 2.228 1.128 -17.919 1.00 93.88 92 PHE A C 1
ATOM 706 O O . PHE A 1 92 ? 1.151 1.432 -18.433 1.00 93.88 92 PHE A O 1
ATOM 713 N N . LEU A 1 93 ? 3.381 1.662 -18.333 1.00 91.38 93 LEU A N 1
ATOM 714 C CA . LEU A 1 93 ? 3.485 2.638 -19.424 1.00 91.38 93 LEU A CA 1
ATOM 715 C C . LEU A 1 93 ? 3.273 2.011 -20.813 1.00 91.38 93 LEU A C 1
ATOM 717 O O . LEU A 1 93 ? 2.907 2.723 -21.746 1.00 91.38 93 LEU A O 1
ATOM 721 N N . ALA A 1 94 ? 3.473 0.703 -20.966 1.00 92.31 94 ALA A N 1
ATOM 722 C CA . ALA A 1 94 ? 3.186 -0.015 -22.206 1.00 92.31 94 ALA A CA 1
ATOM 723 C C . ALA A 1 94 ? 1.689 -0.349 -22.372 1.00 92.31 94 ALA A C 1
ATOM 725 O O . ALA A 1 94 ? 1.224 -0.578 -23.493 1.00 92.31 94 ALA A O 1
ATOM 726 N N . ASP A 1 95 ? 0.904 -0.350 -21.288 1.00 91.38 95 ASP A N 1
ATOM 727 C CA . ASP A 1 95 ? -0.520 -0.710 -21.297 1.00 91.38 95 ASP A CA 1
ATOM 728 C C . ASP A 1 95 ? -1.436 0.447 -21.739 1.00 91.38 95 ASP A C 1
ATOM 730 O O . ASP A 1 95 ? -2.294 0.955 -21.006 1.00 91.38 95 ASP A O 1
ATOM 734 N N . HIS A 1 96 ? -1.262 0.871 -22.990 1.00 87.44 96 HIS A N 1
ATOM 735 C CA . HIS A 1 96 ? -2.040 1.958 -23.581 1.00 87.44 96 HIS A CA 1
ATOM 736 C C . HIS A 1 96 ? -3.548 1.692 -23.581 1.00 87.44 96 HIS A C 1
ATOM 738 O O . HIS A 1 96 ? -4.329 2.623 -23.377 1.00 87.44 96 HIS A O 1
ATOM 744 N N . GLU A 1 97 ? -3.976 0.450 -23.820 1.00 89.44 97 GLU A N 1
ATOM 745 C CA . GLU A 1 97 ? -5.395 0.098 -23.897 1.00 89.44 97 GLU A CA 1
ATOM 746 C C . GLU A 1 97 ? -6.084 0.318 -22.549 1.00 89.44 97 GLU A C 1
ATOM 748 O O . GLU A 1 97 ? -7.072 1.063 -22.456 1.00 89.44 97 GLU A O 1
ATOM 753 N N . THR A 1 98 ? -5.528 -0.270 -21.487 1.00 91.00 98 THR A N 1
ATOM 754 C CA . THR A 1 98 ? -6.105 -0.154 -20.151 1.00 91.00 98 THR A CA 1
ATOM 755 C C . THR A 1 98 ? -6.042 1.291 -19.695 1.00 91.00 98 THR A C 1
ATOM 757 O O . THR A 1 98 ? -7.066 1.846 -19.303 1.00 91.00 98 THR A O 1
ATOM 760 N N . VAL A 1 99 ? -4.896 1.959 -19.813 1.00 85.69 99 VAL A N 1
ATOM 761 C CA . VAL A 1 99 ? -4.729 3.326 -19.305 1.00 85.69 99 VAL A CA 1
ATOM 762 C C . VAL A 1 99 ? -5.612 4.341 -20.040 1.00 85.69 99 VAL A C 1
ATOM 764 O O . VAL A 1 99 ? -6.224 5.207 -19.402 1.00 85.69 99 VAL A O 1
ATOM 767 N N . LYS A 1 100 ? -5.772 4.209 -21.363 1.00 85.94 100 LYS A N 1
ATOM 768 C CA . LYS A 1 100 ? -6.702 5.040 -22.144 1.00 85.94 100 LYS A CA 1
ATOM 769 C C . LYS A 1 100 ? -8.141 4.868 -21.667 1.00 85.94 100 LYS A C 1
ATOM 771 O O . LYS A 1 100 ? -8.868 5.852 -21.549 1.00 85.94 100 LYS A O 1
ATOM 776 N N . SER A 1 101 ? -8.544 3.641 -21.336 1.00 89.44 101 SER A N 1
ATOM 777 C CA . SER A 1 101 ? -9.887 3.359 -20.819 1.00 89.44 101 SER A CA 1
ATOM 778 C C . SER A 1 101 ? -10.159 3.944 -19.422 1.00 89.44 101 SER A C 1
ATOM 780 O O . SER A 1 101 ? -11.317 4.044 -19.024 1.00 89.44 101 SER A O 1
ATOM 782 N N . LEU A 1 102 ? -9.109 4.326 -18.685 1.00 90.50 102 LEU A N 1
ATOM 783 C CA . LEU A 1 102 ? -9.174 4.948 -17.354 1.00 90.50 102 LEU A CA 1
ATOM 784 C C . LEU A 1 102 ? -9.061 6.478 -17.404 1.00 90.50 102 LEU A C 1
ATOM 786 O O . LEU A 1 102 ? -8.951 7.135 -16.364 1.00 90.50 102 LEU A O 1
ATOM 790 N N . ASP A 1 103 ? -9.033 7.054 -18.607 1.00 89.06 103 ASP A N 1
ATOM 791 C CA . ASP A 1 103 ? -8.784 8.475 -18.826 1.00 89.06 103 ASP A CA 1
ATOM 792 C C . ASP A 1 103 ? -7.468 8.955 -18.182 1.00 89.06 103 ASP A C 1
ATOM 794 O O . ASP A 1 103 ? -7.381 10.062 -17.647 1.00 89.06 103 ASP A O 1
ATOM 798 N N . ALA A 1 104 ? -6.444 8.096 -18.145 1.00 89.56 104 ALA A N 1
ATOM 799 C CA . ALA A 1 104 ? -5.152 8.367 -17.511 1.00 89.56 104 ALA A CA 1
ATOM 800 C C . ALA A 1 104 ? -4.076 8.802 -18.528 1.00 89.56 104 ALA A C 1
ATOM 802 O O . ALA A 1 104 ? -2.938 8.348 -18.488 1.00 89.56 104 ALA A O 1
ATOM 803 N N . MET A 1 105 ? -4.439 9.710 -19.437 1.00 89.25 105 MET A N 1
ATOM 804 C CA . MET A 1 105 ? -3.507 10.315 -20.392 1.00 89.25 105 MET A CA 1
ATOM 805 C C . MET A 1 105 ? -3.518 11.836 -20.284 1.00 89.25 105 MET A C 1
ATOM 807 O O . MET A 1 105 ? -4.567 12.454 -20.077 1.00 89.25 105 MET A O 1
ATOM 811 N N . HIS A 1 106 ? -2.361 12.441 -20.527 1.00 87.62 106 HIS A N 1
ATOM 812 C CA . HIS A 1 106 ? -2.220 13.885 -20.650 1.00 87.62 106 HIS A CA 1
ATOM 813 C C . HIS A 1 106 ? -2.996 14.382 -21.876 1.00 87.62 106 HIS A C 1
ATOM 815 O O . HIS A 1 106 ? -2.694 14.031 -23.017 1.00 87.62 106 HIS A O 1
ATOM 821 N N . LYS A 1 107 ? -4.016 15.214 -21.650 1.00 87.12 107 LYS A N 1
ATOM 822 C CA . LYS A 1 107 ? -4.875 15.766 -22.720 1.00 87.12 107 LYS A CA 1
ATOM 823 C C . LYS A 1 107 ? -4.409 17.116 -23.258 1.00 87.12 107 LYS A C 1
ATOM 825 O O . LYS A 1 107 ? -4.935 17.580 -24.267 1.00 87.12 107 LYS A O 1
ATOM 830 N N . LYS A 1 108 ? -3.520 17.792 -22.531 1.00 85.94 108 LYS A N 1
ATOM 831 C CA . LYS A 1 108 ? -3.038 19.148 -22.813 1.00 85.94 108 LYS A CA 1
ATOM 832 C C . LYS A 1 108 ? -1.604 19.299 -22.300 1.00 85.94 108 LYS A C 1
ATOM 834 O O . LYS A 1 108 ? -1.218 18.607 -21.362 1.00 85.94 108 LYS A O 1
ATOM 839 N N . GLY A 1 109 ? -0.865 20.253 -22.864 1.00 88.88 109 GLY A N 1
ATOM 840 C CA . GLY A 1 109 ? 0.510 20.575 -22.469 1.00 88.88 109 GLY A CA 1
ATOM 841 C C . GLY A 1 109 ? 1.572 19.768 -23.219 1.00 88.88 109 GLY A C 1
ATOM 842 O O . GLY A 1 109 ? 1.267 19.039 -24.162 1.00 88.88 109 GLY A O 1
ATOM 843 N N . GLU A 1 110 ? 2.828 19.902 -22.798 1.00 86.62 110 GLU A N 1
ATOM 844 C CA . GLU A 1 110 ? 3.996 19.305 -23.470 1.00 86.62 110 GLU A CA 1
ATOM 845 C C . GLU A 1 110 ? 3.962 17.769 -23.494 1.00 86.62 110 GLU A C 1
ATOM 847 O O . GLU A 1 110 ? 4.459 17.154 -24.430 1.00 86.62 110 GLU A O 1
ATOM 852 N N . LYS A 1 111 ? 3.304 17.149 -22.507 1.00 86.12 111 LYS A N 1
ATOM 853 C CA . LYS A 1 111 ? 3.125 15.694 -22.402 1.00 86.12 111 LYS A CA 1
ATOM 854 C C . LYS A 1 111 ? 1.890 15.162 -23.155 1.00 86.12 111 LYS A C 1
ATOM 856 O O . LYS A 1 111 ? 1.506 14.018 -22.954 1.00 86.12 111 LYS A O 1
ATOM 861 N N . THR A 1 112 ? 1.206 15.963 -23.980 1.00 88.44 112 THR A N 1
ATOM 862 C CA . THR A 1 112 ? -0.062 15.536 -24.612 1.00 88.44 112 THR A CA 1
ATOM 863 C C . THR A 1 112 ? 0.083 14.203 -25.355 1.00 88.44 112 THR A C 1
ATOM 865 O O . THR A 1 112 ? 0.972 14.038 -26.184 1.00 88.44 112 THR A O 1
ATOM 868 N N . GLY A 1 113 ? -0.826 13.264 -25.082 1.00 83.38 113 GLY A N 1
ATOM 869 C CA . GLY A 1 113 ? -0.834 11.932 -25.691 1.00 83.38 113 GLY A CA 1
ATOM 870 C C . GLY A 1 113 ? -0.006 10.883 -24.947 1.00 83.38 113 GLY A C 1
ATOM 871 O O . GLY A 1 113 ? -0.085 9.711 -25.311 1.00 83.38 113 GLY A O 1
ATOM 872 N N . THR A 1 114 ? 0.733 11.255 -23.897 1.00 87.44 114 THR A N 1
ATOM 873 C CA . THR A 1 114 ? 1.434 10.292 -23.038 1.00 87.44 114 THR A CA 1
ATOM 874 C C . THR A 1 114 ? 0.572 9.844 -21.856 1.00 87.44 114 THR A C 1
ATOM 876 O O . THR A 1 114 ? -0.387 10.512 -21.452 1.00 87.44 114 THR A O 1
ATOM 879 N N . ILE A 1 115 ? 0.913 8.681 -21.303 1.00 88.62 115 ILE A N 1
ATOM 880 C CA . ILE A 1 115 ? 0.295 8.122 -20.098 1.00 88.62 115 ILE A CA 1
ATOM 881 C C . ILE A 1 115 ? 0.728 8.923 -18.863 1.00 88.62 115 ILE A C 1
ATOM 883 O O . ILE A 1 115 ? 1.888 9.317 -18.750 1.00 88.62 115 ILE A O 1
ATOM 887 N N . HIS A 1 116 ? -0.209 9.148 -17.939 1.00 88.44 116 HIS A N 1
ATOM 888 C CA . HIS A 1 116 ? 0.108 9.603 -16.588 1.00 88.44 116 HIS A CA 1
ATOM 889 C C . HIS A 1 116 ? 0.915 8.541 -15.857 1.00 88.44 116 HIS A C 1
ATOM 891 O O . HIS A 1 116 ? 0.450 7.410 -15.734 1.00 88.44 116 HIS A O 1
ATOM 897 N N . ASP A 1 117 ? 2.082 8.902 -15.338 1.00 87.50 117 ASP A N 1
ATOM 898 C CA . ASP A 1 117 ? 2.885 7.968 -14.555 1.00 87.50 117 ASP A CA 1
ATOM 899 C C . ASP A 1 117 ? 2.212 7.641 -13.193 1.00 87.50 117 ASP A C 1
ATOM 901 O O . ASP A 1 117 ? 1.245 8.309 -12.794 1.00 87.50 117 ASP A O 1
ATOM 905 N N . PRO A 1 118 ? 2.682 6.618 -12.447 1.00 87.50 118 PRO A N 1
ATOM 906 C CA . PRO A 1 118 ? 2.103 6.241 -11.156 1.00 87.50 118 PRO A CA 1
ATOM 907 C C . PRO A 1 118 ? 2.007 7.379 -10.126 1.00 87.50 118 PRO A C 1
ATOM 909 O O . PRO A 1 118 ? 1.191 7.303 -9.205 1.00 87.50 118 PRO A O 1
ATOM 912 N N . THR A 1 119 ? 2.811 8.440 -10.252 1.00 87.06 119 THR A N 1
ATOM 913 C CA . THR A 1 119 ? 2.749 9.610 -9.367 1.00 87.06 119 THR A CA 1
ATOM 914 C C . THR A 1 119 ? 1.592 10.557 -9.710 1.00 87.06 119 THR A C 1
ATOM 916 O O . THR A 1 119 ? 1.067 11.237 -8.824 1.00 87.06 119 THR A O 1
ATOM 919 N N . GLU A 1 120 ? 1.142 10.548 -10.963 1.00 88.94 120 GLU A N 1
ATOM 920 C CA . GLU A 1 120 ? 0.139 11.462 -11.520 1.00 88.94 120 GLU A CA 1
ATOM 921 C C . GLU A 1 120 ? -1.287 10.869 -11.524 1.00 88.94 120 GLU A C 1
ATOM 923 O O . GLU A 1 120 ? -2.272 11.603 -11.642 1.00 88.94 120 GLU A O 1
ATOM 928 N N . ILE A 1 121 ? -1.436 9.548 -11.375 1.00 91.12 121 ILE A N 1
ATOM 929 C CA . ILE A 1 121 ? -2.752 8.892 -11.324 1.00 91.12 121 ILE A CA 1
ATOM 930 C C . ILE A 1 121 ? -3.396 8.965 -9.932 1.00 91.12 121 ILE A C 1
ATOM 932 O O . ILE A 1 121 ? -2.744 8.876 -8.890 1.00 91.12 121 ILE A O 1
ATOM 936 N N . SER A 1 122 ? -4.724 9.109 -9.908 1.00 92.75 122 SER A N 1
ATOM 937 C CA . SER A 1 122 ? -5.496 9.097 -8.663 1.00 92.75 122 SER A CA 1
ATOM 938 C C . SER A 1 122 ? -5.647 7.680 -8.107 1.00 92.75 122 SER A C 1
ATOM 940 O O . SER A 1 122 ? -5.616 6.699 -8.852 1.00 92.75 122 SER A O 1
ATOM 942 N N . LEU A 1 123 ? -5.907 7.568 -6.801 1.00 93.62 123 LEU A N 1
ATOM 943 C CA . LEU A 1 123 ? -6.197 6.283 -6.156 1.00 93.62 123 LEU A CA 1
ATOM 944 C C . LEU A 1 123 ? -7.358 5.526 -6.815 1.00 93.62 123 LEU A C 1
ATOM 946 O O . LEU A 1 123 ? -7.288 4.311 -6.973 1.00 93.62 123 LEU A O 1
ATOM 950 N N . GLU A 1 124 ? -8.389 6.240 -7.268 1.00 94.62 124 GLU A N 1
ATOM 951 C CA . GLU A 1 124 ? -9.502 5.621 -7.990 1.00 94.62 124 GLU A CA 1
ATOM 952 C C . GLU A 1 124 ? -9.040 4.979 -9.304 1.00 94.62 124 GLU A C 1
ATOM 954 O O . GLU A 1 124 ? -9.389 3.833 -9.585 1.00 94.62 124 GLU A O 1
ATOM 959 N N . LYS A 1 125 ? -8.204 5.676 -10.083 1.00 95.12 125 LYS A N 1
ATOM 960 C CA . LYS A 1 125 ? -7.657 5.135 -11.335 1.00 95.12 125 LYS A CA 1
ATOM 961 C C . LYS A 1 125 ? -6.713 3.962 -11.074 1.00 95.12 125 LYS A C 1
ATOM 963 O O . LYS A 1 125 ? -6.791 2.972 -11.795 1.00 95.12 125 LYS A O 1
ATOM 968 N N . MET A 1 126 ? -5.896 4.020 -10.017 1.00 95.81 126 MET A N 1
ATOM 969 C CA . MET A 1 126 ? -5.092 2.872 -9.578 1.00 95.81 126 MET A CA 1
ATOM 970 C C . MET A 1 126 ? -5.985 1.667 -9.281 1.00 95.81 126 MET A C 1
ATOM 972 O O . MET A 1 126 ? -5.807 0.613 -9.880 1.00 95.81 126 MET A O 1
ATOM 976 N N . ARG A 1 127 ? -7.007 1.815 -8.433 1.00 95.81 127 ARG A N 1
ATOM 977 C CA . ARG A 1 127 ? -7.932 0.720 -8.100 1.00 95.81 127 ARG A CA 1
ATOM 978 C C . ARG A 1 127 ? -8.589 0.113 -9.344 1.00 95.81 127 ARG A C 1
ATOM 980 O O . ARG A 1 127 ? -8.672 -1.110 -9.463 1.00 95.81 127 ARG A O 1
ATOM 987 N N . GLN A 1 128 ? -9.036 0.950 -10.279 1.00 96.00 128 GLN A N 1
ATOM 988 C CA . GLN A 1 128 ? -9.620 0.491 -11.540 1.00 96.00 128 GLN A CA 1
ATOM 989 C C . GLN A 1 128 ? -8.600 -0.257 -12.409 1.00 96.00 128 GLN A C 1
ATOM 991 O O . GLN A 1 128 ? -8.945 -1.299 -12.963 1.00 96.00 128 GLN A O 1
ATOM 996 N N . TYR A 1 129 ? -7.351 0.213 -12.485 1.00 96.44 129 TYR A N 1
ATOM 997 C CA . TYR A 1 129 ? -6.267 -0.491 -13.176 1.00 96.44 129 TYR A CA 1
ATOM 998 C C . TYR A 1 129 ? -6.029 -1.879 -12.571 1.00 96.44 129 TYR A C 1
ATOM 1000 O O . TYR A 1 129 ? -6.096 -2.881 -13.280 1.00 96.44 129 TYR A O 1
ATOM 1008 N N . PHE A 1 130 ? -5.864 -1.956 -11.246 1.00 96.62 130 PHE A N 1
ATOM 1009 C CA . PHE A 1 130 ? -5.701 -3.222 -10.525 1.00 96.62 130 PHE A CA 1
ATOM 1010 C C . PHE A 1 130 ? -6.865 -4.192 -10.762 1.00 96.62 130 PHE A C 1
ATOM 1012 O O . PHE A 1 130 ? -6.639 -5.391 -10.893 1.00 96.62 130 PHE A O 1
ATOM 1019 N N . THR A 1 131 ? -8.093 -3.675 -10.862 1.00 96.12 131 THR A N 1
ATOM 1020 C CA . THR A 1 131 ? -9.286 -4.479 -11.163 1.00 96.12 131 THR A CA 1
ATOM 1021 C C . THR A 1 131 ? -9.258 -5.012 -12.596 1.00 96.12 131 THR A C 1
ATOM 1023 O O . THR A 1 131 ? -9.459 -6.201 -12.813 1.00 96.12 131 THR A O 1
ATOM 1026 N N . LYS A 1 132 ? -8.990 -4.154 -13.589 1.00 96.00 132 LYS A N 1
ATOM 1027 C CA . LYS A 1 132 ? -8.985 -4.545 -15.011 1.00 96.00 132 LYS A CA 1
ATOM 1028 C C . LYS A 1 132 ? -7.887 -5.544 -15.353 1.00 96.00 132 LYS A C 1
ATOM 1030 O O . LYS A 1 132 ? -8.071 -6.371 -16.238 1.00 96.00 132 LYS A O 1
ATOM 1035 N N . LYS A 1 133 ? -6.754 -5.447 -14.664 1.00 95.62 133 LYS A N 1
ATOM 1036 C CA . LYS A 1 133 ? -5.587 -6.305 -14.869 1.00 95.62 133 LYS A CA 1
ATOM 1037 C C . LYS A 1 133 ? -5.582 -7.549 -13.983 1.00 95.62 133 LYS A C 1
ATOM 1039 O O . LYS A 1 133 ? -4.591 -8.269 -14.001 1.00 95.62 133 LYS A O 1
ATOM 1044 N N . ASP A 1 134 ? -6.651 -7.768 -13.214 1.00 95.44 134 ASP A N 1
ATOM 1045 C CA . ASP A 1 134 ? -6.777 -8.873 -12.256 1.00 95.44 134 ASP A CA 1
ATOM 1046 C C . ASP A 1 134 ? -5.544 -8.992 -11.340 1.00 95.44 134 ASP A C 1
ATOM 1048 O O . ASP A 1 134 ? -5.001 -10.061 -11.069 1.00 95.44 134 ASP A O 1
ATOM 1052 N N . LEU A 1 135 ? -5.032 -7.837 -10.897 1.00 96.06 135 LEU A N 1
ATOM 1053 C CA . LEU A 1 135 ? -3.787 -7.767 -10.135 1.00 96.06 135 LEU A CA 1
ATOM 1054 C C . LEU A 1 135 ? -3.998 -8.027 -8.651 1.00 96.06 135 LEU A C 1
ATOM 1056 O O . LEU A 1 135 ? -3.017 -8.088 -7.929 1.00 96.06 135 LEU A O 1
ATOM 1060 N N . LEU A 1 136 ? -5.219 -8.130 -8.150 1.00 95.81 136 LEU A N 1
ATOM 1061 C CA . LEU A 1 136 ? -5.498 -8.414 -6.745 1.00 95.81 136 LEU A CA 1
ATOM 1062 C C . LEU A 1 136 ? -6.722 -9.311 -6.664 1.00 95.81 136 LEU A C 1
ATOM 1064 O O . LEU A 1 136 ? -7.612 -9.227 -7.506 1.00 95.81 136 LEU A O 1
ATOM 1068 N N . SER A 1 137 ? -6.791 -10.135 -5.618 1.00 94.69 137 SER A N 1
ATOM 1069 C CA . SER A 1 137 ? -7.971 -10.966 -5.402 1.00 94.69 137 SER A CA 1
ATOM 1070 C C . SER A 1 137 ? -9.224 -10.097 -5.198 1.00 94.69 137 SER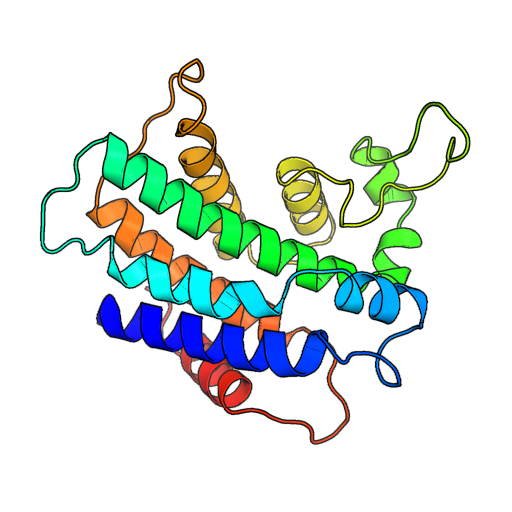 A C 1
ATOM 1072 O O . SER A 1 137 ? -9.113 -8.964 -4.715 1.00 94.69 137 SER A O 1
ATOM 1074 N N . PRO A 1 138 ? -10.437 -10.617 -5.462 1.00 94.81 138 PRO A N 1
ATOM 1075 C CA . PRO A 1 138 ? -11.672 -9.881 -5.191 1.00 94.81 138 PRO A CA 1
ATOM 1076 C C . PRO A 1 138 ? -11.786 -9.382 -3.742 1.00 94.81 138 PRO A C 1
ATOM 1078 O O . PRO A 1 138 ? -12.297 -8.288 -3.508 1.00 94.81 138 PRO A O 1
ATOM 1081 N N . LYS A 1 139 ? -11.264 -10.148 -2.768 1.00 92.50 139 LYS A N 1
ATOM 1082 C CA . LYS A 1 139 ? -11.234 -9.754 -1.349 1.00 92.50 139 LYS A CA 1
ATOM 1083 C C . LYS A 1 139 ? -10.319 -8.550 -1.122 1.00 92.50 139 LYS A C 1
ATOM 1085 O O . LYS A 1 139 ? -10.720 -7.593 -0.463 1.00 92.50 139 LYS A O 1
ATOM 1090 N N . ASP A 1 140 ? -9.121 -8.576 -1.698 1.00 94.75 140 ASP A N 1
ATOM 1091 C CA . ASP A 1 140 ? -8.152 -7.485 -1.573 1.00 94.75 140 ASP A CA 1
ATOM 1092 C C . ASP A 1 140 ? -8.651 -6.215 -2.286 1.00 94.75 140 ASP A C 1
ATOM 1094 O O . ASP A 1 140 ? -8.554 -5.117 -1.739 1.00 94.75 140 ASP A O 1
ATOM 1098 N N . LEU A 1 141 ? -9.270 -6.351 -3.465 1.00 96.44 141 LEU A N 1
ATOM 1099 C CA . LEU A 1 141 ? -9.904 -5.236 -4.181 1.00 96.44 141 LEU A CA 1
ATOM 1100 C C . LEU A 1 141 ? -11.068 -4.622 -3.393 1.00 96.44 141 LEU A C 1
ATOM 1102 O O . LEU A 1 141 ? -11.210 -3.396 -3.370 1.00 96.44 141 LEU A O 1
ATOM 1106 N N . ALA A 1 142 ? -11.885 -5.446 -2.732 1.00 95.56 142 ALA A N 1
ATOM 1107 C CA . ALA A 1 142 ? -12.966 -4.971 -1.873 1.00 95.56 142 ALA A CA 1
ATOM 1108 C C . ALA A 1 142 ? -12.424 -4.194 -0.664 1.00 95.56 142 ALA A C 1
ATOM 1110 O O . ALA A 1 142 ? -12.929 -3.112 -0.362 1.00 95.56 142 ALA A O 1
ATOM 1111 N N . ALA A 1 143 ? -11.355 -4.685 -0.027 1.00 95.75 143 ALA A N 1
ATOM 1112 C CA . ALA A 1 143 ? -10.680 -3.970 1.054 1.00 95.75 143 ALA A CA 1
ATOM 1113 C C . ALA A 1 143 ? -10.113 -2.622 0.576 1.00 95.75 143 ALA A C 1
ATOM 1115 O O . ALA A 1 143 ? -10.296 -1.607 1.249 1.00 95.75 143 ALA A O 1
ATOM 1116 N N . VAL A 1 144 ? -9.495 -2.584 -0.612 1.00 97.62 144 VAL A N 1
ATOM 1117 C CA . VAL A 1 144 ? -8.991 -1.339 -1.212 1.00 97.62 144 VAL A CA 1
ATOM 1118 C C . VAL A 1 144 ? -10.120 -0.337 -1.451 1.00 97.62 144 VAL A C 1
ATOM 1120 O O . VAL A 1 144 ? -10.008 0.829 -1.068 1.00 97.62 144 VAL A O 1
ATOM 1123 N N . ALA A 1 145 ? -11.225 -0.787 -2.052 1.00 96.44 145 ALA A N 1
ATOM 1124 C CA . ALA A 1 145 ? -12.393 0.053 -2.305 1.00 96.44 145 ALA A CA 1
ATOM 1125 C C . ALA A 1 145 ? -12.985 0.611 -1.002 1.00 96.44 145 ALA A C 1
ATOM 1127 O O . ALA A 1 145 ? -13.320 1.796 -0.935 1.00 96.44 145 ALA A O 1
ATOM 1128 N N . PHE A 1 146 ? -13.068 -0.220 0.040 1.00 95.81 146 PHE A N 1
ATOM 1129 C CA . PHE A 1 146 ? -13.578 0.183 1.345 1.00 95.81 146 PHE A CA 1
ATOM 1130 C C . PHE A 1 146 ? -12.685 1.242 1.999 1.00 95.81 146 PHE A C 1
ATOM 1132 O O . PHE A 1 146 ? -13.156 2.335 2.312 1.00 95.81 146 PHE A O 1
ATOM 1139 N N . ILE A 1 147 ? -11.383 0.971 2.139 1.00 96.38 147 ILE A N 1
ATOM 1140 C CA . ILE A 1 147 ? -10.426 1.898 2.765 1.00 96.38 147 ILE A CA 1
ATOM 1141 C C . ILE A 1 147 ? -10.383 3.229 2.000 1.00 96.38 147 ILE A C 1
ATOM 1143 O O . ILE A 1 147 ? -10.389 4.296 2.615 1.00 96.38 147 ILE A O 1
ATOM 1147 N N . GLN A 1 148 ? -10.395 3.199 0.662 1.00 95.19 148 GLN A N 1
ATOM 1148 C CA . GLN A 1 148 ? -10.509 4.411 -0.156 1.00 95.19 148 GLN A CA 1
ATOM 1149 C C . GLN A 1 148 ? -11.812 5.170 0.143 1.00 95.19 148 GLN A C 1
ATOM 1151 O O . GLN A 1 148 ? -11.811 6.402 0.232 1.00 95.19 148 GLN A O 1
ATOM 1156 N N . GLY A 1 149 ? -12.929 4.454 0.277 1.00 92.94 149 GLY A N 1
ATOM 1157 C CA . GLY A 1 149 ? -14.225 5.002 0.667 1.00 92.94 149 GLY A CA 1
ATOM 1158 C C . GLY A 1 149 ? -14.138 5.803 1.963 1.00 92.94 149 GLY A C 1
ATOM 1159 O O . GLY A 1 149 ? -14.473 6.992 1.942 1.00 92.94 149 GLY A O 1
ATOM 1160 N N . GLN A 1 150 ? -13.603 5.181 3.016 1.00 93.38 150 GLN A N 1
ATOM 1161 C CA . GLN A 1 150 ? -13.478 5.761 4.354 1.00 93.38 150 GLN A CA 1
ATOM 1162 C C . GLN A 1 150 ? -12.479 6.918 4.413 1.00 93.38 150 GLN A C 1
ATOM 1164 O O . GLN A 1 150 ? -12.793 7.975 4.953 1.00 93.38 150 GLN A O 1
ATOM 1169 N N . ARG A 1 151 ? -11.301 6.779 3.789 1.00 92.19 151 ARG A N 1
ATOM 1170 C CA . ARG A 1 151 ? -10.291 7.851 3.710 1.00 92.19 151 ARG A CA 1
ATOM 1171 C C . ARG A 1 151 ? -10.883 9.144 3.149 1.00 92.19 151 ARG A C 1
ATOM 1173 O O . ARG A 1 151 ? -10.588 10.229 3.637 1.00 92.19 151 ARG A O 1
ATOM 1180 N N . ASN A 1 152 ? -11.738 9.035 2.135 1.00 90.75 152 ASN A N 1
ATOM 1181 C CA . ASN A 1 152 ? -12.364 10.189 1.490 1.00 90.75 152 ASN A CA 1
ATOM 1182 C C . ASN A 1 152 ? -13.348 10.949 2.398 1.00 90.75 152 ASN A C 1
ATOM 1184 O O . ASN A 1 152 ? -13.763 12.047 2.032 1.00 90.75 152 ASN A O 1
ATOM 1188 N N . ALA A 1 153 ? -13.722 10.405 3.560 1.00 87.88 153 ALA A N 1
ATOM 1189 C CA . ALA A 1 153 ? -14.517 11.122 4.555 1.00 87.88 153 ALA A CA 1
ATOM 1190 C C . ALA A 1 153 ? -13.748 12.273 5.230 1.00 87.88 153 ALA A C 1
ATOM 1192 O O . ALA A 1 153 ? -14.366 13.139 5.839 1.00 87.88 153 ALA A O 1
ATOM 1193 N N . ILE A 1 154 ? -12.418 12.349 5.056 1.00 88.25 154 ILE A N 1
ATOM 1194 C CA . ILE A 1 154 ? -11.631 13.531 5.447 1.00 88.25 154 ILE A CA 1
ATOM 1195 C C . ILE A 1 154 ? -12.110 14.813 4.746 1.00 88.25 154 ILE A C 1
ATOM 1197 O O . ILE A 1 154 ? -11.924 15.919 5.250 1.00 88.25 154 ILE A O 1
ATOM 1201 N N . HIS A 1 155 ? -12.750 14.681 3.583 1.00 84.69 155 HIS A N 1
ATOM 1202 C CA . HIS A 1 155 ? -13.382 15.797 2.899 1.00 84.69 155 HIS A CA 1
ATOM 1203 C C . HIS A 1 155 ? -14.737 16.092 3.552 1.00 84.69 155 HIS A C 1
ATOM 1205 O O . HIS A 1 155 ? -15.725 15.428 3.259 1.00 84.69 155 HIS A O 1
ATOM 1211 N N . SER A 1 156 ? -14.800 17.123 4.398 1.00 78.56 156 SER A N 1
ATOM 1212 C CA . SER A 1 156 ? -15.986 17.489 5.197 1.00 78.56 156 SER A CA 1
ATOM 1213 C C . SER A 1 156 ? -17.272 17.748 4.395 1.00 78.56 156 SER A C 1
ATOM 1215 O O . SER A 1 156 ? -18.371 17.632 4.929 1.00 78.56 156 SER A O 1
ATOM 1217 N N . PHE A 1 157 ? -17.155 18.066 3.104 1.00 75.12 157 PHE A N 1
ATOM 1218 C CA . PHE A 1 157 ? -18.290 18.247 2.188 1.00 75.12 157 PHE A CA 1
ATOM 1219 C C . PHE A 1 157 ? -18.783 16.937 1.547 1.00 75.12 157 PHE A C 1
ATOM 1221 O O . PHE A 1 157 ? -19.730 16.940 0.763 1.00 75.12 157 PHE A O 1
ATOM 1228 N N . SER A 1 158 ? -18.156 15.807 1.874 1.00 69.88 158 SER A N 1
ATOM 1229 C CA . SER A 1 158 ? -18.548 14.470 1.451 1.00 69.88 158 SER A CA 1
ATOM 1230 C C . SER A 1 158 ? -19.285 13.789 2.602 1.00 69.88 158 SER A C 1
ATOM 1232 O O . SER A 1 158 ? -18.676 13.413 3.598 1.00 69.88 158 SER A O 1
ATOM 1234 N N . LYS A 1 159 ? -20.602 13.599 2.469 1.00 72.00 159 LYS A N 1
ATOM 1235 C CA . LYS A 1 159 ? -21.451 12.971 3.496 1.00 72.00 159 LYS A CA 1
ATOM 1236 C C . LYS A 1 159 ? -21.241 11.448 3.532 1.00 72.00 159 LYS A C 1
ATOM 1238 O O . LYS A 1 159 ? -22.100 10.691 3.087 1.00 72.00 159 LYS A O 1
ATOM 1243 N N . LYS A 1 160 ? -20.060 11.012 3.977 1.00 79.12 160 LYS A N 1
ATOM 1244 C CA . LYS A 1 160 ? -19.672 9.598 4.067 1.00 79.12 160 LYS A CA 1
ATOM 1245 C C . LYS A 1 160 ? -19.758 9.087 5.493 1.00 79.12 160 LYS A C 1
ATOM 1247 O O . LYS A 1 160 ? -19.438 9.805 6.432 1.00 79.12 160 LYS A O 1
ATOM 1252 N N . ASP A 1 161 ? -20.164 7.831 5.607 1.00 82.69 161 ASP A N 1
ATOM 1253 C CA . ASP A 1 161 ? -20.068 7.074 6.845 1.00 82.69 161 ASP A CA 1
ATOM 1254 C C . ASP A 1 161 ? -18.592 6.767 7.141 1.00 82.69 161 ASP A C 1
ATOM 1256 O O . ASP A 1 161 ? -17.867 6.284 6.271 1.00 82.69 161 ASP A O 1
ATOM 1260 N N . ILE A 1 162 ? -18.140 7.079 8.354 1.00 85.56 162 ILE A N 1
ATOM 1261 C CA . ILE A 1 162 ? -16.767 6.837 8.820 1.00 85.56 162 ILE A CA 1
ATOM 1262 C C . ILE A 1 162 ? -16.626 5.502 9.564 1.00 85.56 162 ILE A C 1
ATOM 1264 O O . ILE A 1 162 ? -15.500 5.055 9.794 1.00 85.56 162 ILE A O 1
ATOM 1268 N N . GLY A 1 163 ? -17.733 4.802 9.827 1.00 89.06 163 GLY A N 1
ATOM 1269 C CA . GLY A 1 163 ? -17.755 3.498 10.484 1.00 89.06 163 GLY A CA 1
ATOM 1270 C C . GLY A 1 163 ? -17.418 3.576 11.974 1.00 89.06 163 GLY A C 1
ATOM 1271 O O . GLY A 1 163 ? -17.686 4.576 12.632 1.00 89.06 163 GLY A O 1
ATOM 1272 N N . SER A 1 164 ? -16.825 2.505 12.507 1.00 91.19 164 SER A N 1
ATOM 1273 C CA . SER A 1 164 ? -16.446 2.383 13.920 1.00 91.19 164 SER A CA 1
ATOM 1274 C C . SER A 1 164 ? -14.979 1.971 14.099 1.00 91.19 164 SER A C 1
ATOM 1276 O O . SER A 1 164 ? -14.312 1.555 13.144 1.00 91.19 164 SER A O 1
ATOM 1278 N N . ALA A 1 165 ? -14.477 2.041 15.335 1.00 91.88 165 ALA A N 1
ATOM 1279 C CA . ALA A 1 165 ? -13.128 1.594 15.687 1.00 91.88 165 ALA A CA 1
ATOM 1280 C C . ALA A 1 165 ? -12.907 0.092 15.419 1.00 91.88 165 ALA A C 1
ATOM 1282 O O . ALA A 1 165 ? -11.818 -0.327 15.014 1.00 91.88 165 ALA A O 1
ATOM 1283 N N . GLU A 1 166 ? -13.945 -0.727 15.578 1.00 91.44 166 GLU A N 1
ATOM 1284 C CA . GLU A 1 166 ? -13.920 -2.161 15.284 1.00 91.44 166 GLU A CA 1
ATOM 1285 C C . GLU A 1 166 ? -13.791 -2.412 13.778 1.00 91.44 166 GLU A C 1
ATOM 1287 O O . GLU A 1 166 ? -12.968 -3.225 13.350 1.00 91.44 166 GLU A O 1
ATOM 1292 N N . ILE A 1 167 ? -14.550 -1.671 12.961 1.00 93.00 167 ILE A N 1
ATOM 1293 C CA . ILE A 1 167 ? -14.462 -1.741 11.494 1.00 93.00 167 ILE A CA 1
ATOM 1294 C C . ILE A 1 167 ? -13.076 -1.295 11.023 1.00 93.00 167 ILE A C 1
ATOM 1296 O O . ILE A 1 167 ? -12.493 -1.929 10.138 1.00 93.00 167 ILE A O 1
ATOM 1300 N N . PHE A 1 168 ? -12.529 -0.234 11.619 1.00 94.50 168 PHE A N 1
ATOM 1301 C CA . PHE A 1 168 ? -11.166 0.214 11.347 1.00 94.50 168 PHE A CA 1
ATOM 1302 C C . PHE A 1 168 ? -10.142 -0.878 11.668 1.00 94.50 168 PHE A C 1
ATOM 1304 O O . PHE A 1 168 ? -9.329 -1.241 10.816 1.00 94.50 168 PHE A O 1
ATOM 1311 N N . SER A 1 169 ? -10.246 -1.483 12.850 1.00 93.25 169 SER A N 1
ATOM 1312 C CA . SER A 1 169 ? -9.352 -2.558 13.290 1.00 93.25 169 SER A CA 1
ATOM 1313 C C . SER A 1 169 ? -9.409 -3.770 12.372 1.00 93.25 169 SER A C 1
ATOM 1315 O O . SER A 1 169 ? -8.369 -4.324 12.026 1.00 93.25 169 SER A O 1
ATOM 1317 N N . HIS A 1 170 ? -10.599 -4.153 11.904 1.00 93.44 170 HIS A N 1
ATOM 1318 C CA . HIS A 1 170 ? -10.740 -5.209 10.904 1.00 93.44 170 HIS A CA 1
ATOM 1319 C C . HIS A 1 170 ? -9.931 -4.904 9.631 1.00 93.44 170 HIS A C 1
ATOM 1321 O O . HIS A 1 170 ? -9.236 -5.774 9.101 1.00 93.44 170 HIS A O 1
ATOM 1327 N N . HIS A 1 171 ? -9.963 -3.655 9.163 1.00 95.62 171 HIS A N 1
ATOM 1328 C CA . HIS A 1 171 ? -9.250 -3.244 7.954 1.00 95.62 171 HIS A CA 1
ATOM 1329 C C . HIS A 1 171 ? -7.737 -3.113 8.138 1.00 95.62 171 HIS A C 1
ATOM 1331 O O . HIS A 1 171 ? -7.015 -3.209 7.147 1.00 95.62 171 HIS A O 1
ATOM 1337 N N . ILE A 1 172 ? -7.230 -3.011 9.370 1.00 96.38 172 ILE A N 1
ATOM 1338 C CA . ILE A 1 172 ? -5.794 -3.173 9.648 1.00 96.38 172 ILE A CA 1
ATOM 1339 C C . ILE A 1 172 ? -5.329 -4.584 9.285 1.00 96.38 172 ILE A C 1
ATOM 1341 O O . ILE A 1 172 ? -4.299 -4.736 8.629 1.00 96.38 172 ILE A O 1
ATOM 1345 N N . PHE A 1 173 ? -6.103 -5.622 9.615 1.00 95.19 173 PHE A N 1
ATOM 1346 C CA . PHE A 1 173 ? -5.762 -6.998 9.236 1.00 95.19 173 PHE A CA 1
ATOM 1347 C C . PHE A 1 173 ? -5.869 -7.227 7.724 1.00 95.19 173 PHE A C 1
ATOM 1349 O O . PHE A 1 173 ? -5.003 -7.887 7.145 1.00 95.19 173 PHE A O 1
ATOM 1356 N N . GLN A 1 174 ? -6.880 -6.643 7.068 1.00 96.06 174 GLN A N 1
ATOM 1357 C CA . GLN A 1 174 ? -6.980 -6.692 5.603 1.00 96.06 174 GLN A CA 1
ATOM 1358 C C . GLN A 1 174 ? -5.790 -5.988 4.944 1.00 96.06 174 GLN A C 1
ATOM 1360 O O . GLN A 1 174 ? -5.189 -6.524 4.016 1.00 96.06 174 GLN A O 1
ATOM 1365 N N . PHE A 1 175 ? -5.387 -4.824 5.459 1.00 97.75 175 PHE A N 1
ATOM 1366 C CA . PHE A 1 175 ? -4.227 -4.104 4.948 1.00 97.75 175 PHE A CA 1
ATOM 1367 C C . PHE A 1 175 ? -2.915 -4.861 5.186 1.00 97.75 175 PHE A C 1
ATOM 1369 O O . PHE A 1 175 ? -2.109 -4.969 4.266 1.00 97.75 175 PHE A O 1
ATOM 1376 N N . ARG A 1 176 ? -2.724 -5.458 6.371 1.00 97.25 176 ARG A N 1
ATOM 1377 C CA . ARG A 1 176 ? -1.591 -6.350 6.680 1.00 97.25 176 ARG A CA 1
ATOM 1378 C C . ARG A 1 176 ? -1.467 -7.481 5.661 1.00 97.25 176 ARG A C 1
ATOM 1380 O O . ARG A 1 176 ? -0.368 -7.781 5.199 1.00 97.25 176 ARG A O 1
ATOM 1387 N N . ARG A 1 177 ? -2.586 -8.106 5.290 1.00 96.25 177 ARG A N 1
ATOM 1388 C CA . ARG A 1 177 ? -2.601 -9.122 4.234 1.00 96.25 177 ARG A CA 1
ATOM 1389 C C . ARG A 1 177 ? -2.258 -8.516 2.872 1.00 96.25 177 ARG A C 1
ATOM 1391 O O . ARG A 1 177 ? -1.404 -9.059 2.176 1.00 96.25 177 ARG A O 1
ATOM 1398 N N . LEU A 1 178 ? -2.876 -7.394 2.508 1.00 97.25 178 LEU A N 1
ATOM 1399 C CA . LEU A 1 178 ? -2.661 -6.722 1.225 1.00 97.25 178 LEU A CA 1
ATOM 1400 C 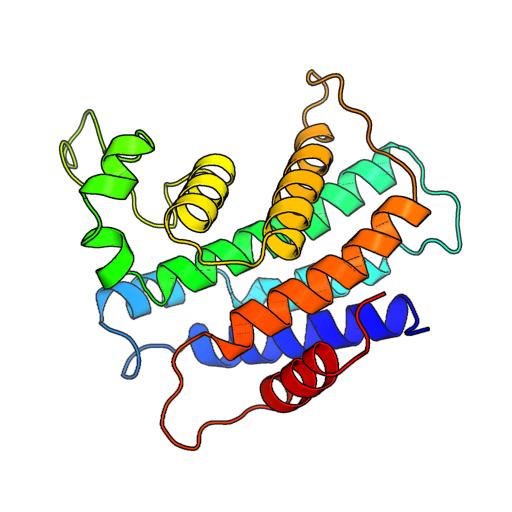C . LEU A 1 178 ? -1.181 -6.388 0.988 1.00 97.25 178 LEU A C 1
ATOM 1402 O O . LEU A 1 178 ? -0.651 -6.683 -0.080 1.00 97.25 178 LEU A O 1
ATOM 1406 N N . ILE A 1 179 ? -0.487 -5.812 1.973 1.00 97.62 179 ILE A N 1
ATOM 1407 C CA . ILE A 1 179 ? 0.940 -5.479 1.822 1.00 97.62 179 ILE A CA 1
ATOM 1408 C C . ILE A 1 179 ? 1.831 -6.718 1.740 1.00 97.62 179 ILE A C 1
ATOM 1410 O O . ILE A 1 179 ? 2.863 -6.663 1.079 1.00 97.62 179 ILE A O 1
ATOM 1414 N N . ALA A 1 180 ? 1.440 -7.835 2.363 1.00 97.25 180 ALA A N 1
ATOM 1415 C CA . ALA A 1 180 ? 2.143 -9.105 2.217 1.00 97.25 180 ALA A CA 1
ATOM 1416 C C . ALA A 1 180 ? 1.985 -9.653 0.789 1.00 97.25 180 ALA A C 1
ATOM 1418 O O . ALA A 1 180 ? 2.968 -10.083 0.188 1.00 97.25 180 ALA A O 1
ATOM 1419 N N . VAL A 1 181 ? 0.772 -9.572 0.219 1.00 96.94 181 VAL A N 1
ATOM 1420 C CA . VAL A 1 181 ? 0.502 -9.922 -1.189 1.00 96.94 181 VAL A CA 1
ATOM 1421 C C . VAL A 1 181 ? 1.317 -9.048 -2.137 1.00 96.94 181 VAL A C 1
ATOM 1423 O O . VAL A 1 181 ? 1.953 -9.570 -3.048 1.00 96.94 181 VAL A O 1
ATOM 1426 N N . ILE A 1 182 ? 1.299 -7.728 -1.936 1.00 96.62 182 ILE A N 1
ATOM 1427 C CA . ILE A 1 182 ? 2.058 -6.784 -2.763 1.00 96.62 182 ILE A CA 1
ATOM 1428 C C . ILE A 1 182 ? 3.548 -7.087 -2.653 1.00 96.62 182 ILE A C 1
ATOM 1430 O O . ILE A 1 182 ? 4.188 -7.300 -3.676 1.00 96.62 182 ILE A O 1
ATOM 1434 N N . GLY A 1 183 ? 4.078 -7.163 -1.430 1.00 96.31 183 GLY A N 1
ATOM 1435 C CA . GLY A 1 183 ? 5.503 -7.345 -1.181 1.00 96.31 183 GLY A CA 1
ATOM 1436 C C . GLY A 1 183 ? 6.060 -8.616 -1.809 1.00 96.31 183 GLY A C 1
ATOM 1437 O O . GLY A 1 183 ? 7.104 -8.557 -2.435 1.00 96.31 183 GLY A O 1
ATOM 1438 N N . LEU A 1 184 ? 5.344 -9.741 -1.741 1.00 95.88 184 LEU A N 1
ATOM 1439 C CA . LEU A 1 184 ? 5.796 -11.000 -2.351 1.00 95.88 184 LEU A CA 1
ATOM 1440 C C . LEU A 1 184 ? 5.676 -11.049 -3.878 1.00 95.88 184 LEU A C 1
ATOM 1442 O O . LEU A 1 184 ? 6.187 -11.981 -4.493 1.00 95.88 184 LEU A O 1
ATOM 1446 N N . ARG A 1 185 ? 4.976 -10.092 -4.489 1.00 95.56 185 ARG A N 1
ATOM 1447 C CA . ARG A 1 185 ? 4.787 -10.019 -5.942 1.00 95.56 185 ARG A CA 1
ATOM 1448 C C . ARG A 1 185 ? 5.684 -8.993 -6.614 1.00 95.56 185 ARG A C 1
ATOM 1450 O O . ARG A 1 185 ? 5.590 -8.838 -7.828 1.00 95.56 185 ARG A O 1
ATOM 1457 N N . LEU A 1 186 ? 6.516 -8.278 -5.865 1.00 95.62 186 LEU A N 1
ATOM 1458 C CA . LEU A 1 186 ? 7.545 -7.437 -6.464 1.00 95.62 186 LEU A CA 1
ATOM 1459 C C . LEU A 1 186 ? 8.718 -8.328 -6.919 1.00 95.62 186 LEU A C 1
ATOM 1461 O O . LEU A 1 186 ? 8.984 -9.349 -6.283 1.00 95.62 186 LEU A O 1
ATOM 1465 N N . PRO A 1 187 ? 9.404 -7.984 -8.018 1.00 94.25 187 PRO A N 1
ATOM 1466 C CA . PRO A 1 187 ? 10.552 -8.735 -8.487 1.00 94.25 187 PRO A CA 1
ATOM 1467 C C . PRO A 1 187 ? 11.765 -8.420 -7.606 1.00 94.25 187 PRO A C 1
ATOM 1469 O O . PRO A 1 187 ? 12.106 -7.258 -7.391 1.00 94.25 187 PRO A O 1
ATOM 1472 N N . TYR A 1 188 ? 12.429 -9.457 -7.108 1.00 92.75 188 TYR A N 1
ATOM 1473 C CA . TYR A 1 188 ? 13.675 -9.342 -6.355 1.00 92.75 188 TYR A CA 1
ATOM 1474 C C . TYR A 1 188 ? 14.779 -10.138 -7.052 1.00 92.75 188 TYR A C 1
ATOM 1476 O O . TYR A 1 188 ? 14.466 -11.081 -7.781 1.00 92.75 188 TYR A O 1
ATOM 1484 N N . PRO A 1 189 ? 16.059 -9.796 -6.826 1.00 90.56 189 PRO A N 1
ATOM 1485 C CA . PRO A 1 189 ? 17.179 -10.582 -7.326 1.00 90.56 189 PRO A CA 1
ATOM 1486 C C . PRO A 1 189 ? 17.115 -12.027 -6.835 1.00 90.56 189 PRO A C 1
ATOM 1488 O O . PRO A 1 189 ? 16.661 -12.290 -5.718 1.00 90.56 189 PRO A O 1
ATOM 1491 N N . ASP A 1 190 ? 17.624 -12.956 -7.638 1.00 88.00 190 ASP A N 1
ATOM 1492 C CA . ASP A 1 190 ? 17.645 -14.370 -7.273 1.00 88.00 190 ASP A CA 1
ATOM 1493 C C . ASP A 1 190 ? 18.353 -14.589 -5.929 1.00 88.00 190 ASP A C 1
ATOM 1495 O O . ASP A 1 190 ? 19.471 -14.127 -5.694 1.00 88.00 190 ASP A O 1
ATOM 1499 N N . GLY A 1 191 ? 17.674 -15.294 -5.020 1.00 84.38 191 GLY A N 1
ATOM 1500 C CA . GLY A 1 191 ? 18.170 -15.567 -3.670 1.00 84.38 191 GLY A CA 1
ATOM 1501 C C . GLY A 1 191 ? 18.115 -14.380 -2.700 1.00 84.38 191 GLY A C 1
ATOM 1502 O O . GLY A 1 191 ? 18.505 -14.541 -1.543 1.00 84.38 191 GLY A O 1
ATOM 1503 N N . PHE A 1 192 ? 17.622 -13.207 -3.115 1.00 88.25 192 PHE A N 1
ATOM 1504 C CA . PHE A 1 192 ? 17.420 -12.082 -2.207 1.00 88.25 192 PHE A CA 1
ATOM 1505 C C . PHE A 1 192 ? 16.189 -12.302 -1.324 1.00 88.25 192 PHE A C 1
ATOM 1507 O O . PHE A 1 192 ? 15.054 -12.360 -1.797 1.00 88.25 192 PHE A O 1
ATOM 1514 N N . GLU A 1 193 ? 16.399 -12.330 -0.009 1.00 86.94 193 GLU A N 1
ATOM 1515 C CA . GLU A 1 193 ? 15.318 -12.307 0.969 1.00 86.94 193 GLU A CA 1
ATOM 1516 C C . GLU A 1 193 ? 15.605 -11.335 2.112 1.00 86.94 193 GLU A C 1
ATOM 1518 O O . GLU A 1 193 ? 16.735 -11.208 2.579 1.00 86.94 193 GLU A O 1
ATOM 1523 N N . PHE A 1 194 ? 14.554 -10.676 2.603 1.00 88.94 194 PHE A N 1
ATOM 1524 C CA . PHE A 1 194 ? 14.579 -9.943 3.867 1.00 88.94 194 PHE A CA 1
ATOM 1525 C C . PHE A 1 194 ? 13.518 -10.506 4.817 1.00 88.94 194 PHE A C 1
ATOM 1527 O O . PHE A 1 194 ? 12.606 -11.217 4.391 1.00 88.94 194 PHE A O 1
ATOM 1534 N N . GLU A 1 195 ? 13.607 -10.170 6.108 1.00 88.88 195 GLU A N 1
ATOM 1535 C CA . GLU A 1 195 ? 12.695 -10.671 7.154 1.00 88.88 195 GLU A CA 1
ATOM 1536 C C . GLU A 1 195 ? 11.212 -10.529 6.764 1.00 88.88 195 GLU A C 1
ATOM 1538 O O . GLU A 1 195 ? 10.406 -11.434 6.983 1.00 88.88 195 GLU A O 1
ATOM 1543 N N . GLY A 1 196 ? 10.857 -9.422 6.110 1.00 88.06 196 GLY A N 1
ATOM 1544 C CA . GLY A 1 196 ? 9.500 -9.166 5.644 1.00 88.06 196 GLY A CA 1
ATOM 1545 C C . GLY A 1 196 ? 8.989 -10.142 4.577 1.00 88.06 196 GLY A C 1
ATOM 1546 O O . GLY A 1 196 ? 7.783 -10.348 4.534 1.00 88.06 196 GLY A O 1
ATOM 1547 N N . HIS A 1 197 ? 9.837 -10.813 3.783 1.00 92.69 197 HIS A N 1
ATOM 1548 C CA . HIS A 1 197 ? 9.391 -11.903 2.896 1.00 92.69 197 HIS A CA 1
ATOM 1549 C C . HIS A 1 197 ? 8.951 -13.133 3.686 1.00 92.69 197 HIS A C 1
ATOM 1551 O O . HIS A 1 197 ? 7.885 -13.697 3.433 1.00 92.69 197 HIS A O 1
ATOM 1557 N N . VAL A 1 198 ? 9.756 -13.537 4.670 1.00 93.44 198 VAL A N 1
ATOM 1558 C CA . VAL A 1 198 ? 9.431 -14.660 5.560 1.00 93.44 198 VAL A CA 1
ATOM 1559 C C . VAL A 1 198 ? 8.131 -14.365 6.300 1.00 93.44 198 VAL A C 1
ATOM 1561 O O . VAL A 1 198 ? 7.226 -15.203 6.337 1.00 93.44 198 VAL A O 1
ATOM 1564 N N . LEU A 1 199 ? 8.012 -13.146 6.825 1.00 95.06 199 LEU A N 1
ATOM 1565 C CA . LEU A 1 199 ? 6.815 -12.689 7.507 1.00 95.06 199 LEU A CA 1
ATOM 1566 C C . LEU A 1 199 ? 5.602 -12.651 6.573 1.00 95.06 199 LEU A C 1
ATOM 1568 O O . LEU A 1 199 ? 4.573 -13.223 6.909 1.00 95.06 199 LEU A O 1
ATOM 1572 N N . ALA A 1 200 ? 5.720 -12.061 5.383 1.00 95.50 200 ALA A N 1
ATOM 1573 C CA . ALA A 1 200 ? 4.637 -12.012 4.407 1.00 95.50 200 ALA A CA 1
ATOM 1574 C C . ALA A 1 200 ? 4.136 -13.417 4.041 1.00 95.50 200 ALA A C 1
ATOM 1576 O O . ALA A 1 200 ? 2.930 -13.650 4.018 1.00 95.50 200 ALA A O 1
ATOM 1577 N N . ARG A 1 201 ? 5.034 -14.390 3.842 1.00 95.69 201 ARG A N 1
ATOM 1578 C CA . ARG A 1 201 ? 4.635 -15.784 3.579 1.00 95.69 201 ARG A CA 1
ATOM 1579 C C . ARG A 1 201 ? 3.873 -16.388 4.752 1.00 95.69 201 ARG A C 1
ATOM 1581 O O . ARG A 1 201 ? 2.851 -17.034 4.536 1.00 95.69 201 ARG A O 1
ATOM 1588 N N . LYS A 1 202 ? 4.323 -16.134 5.984 1.00 95.25 202 LYS A N 1
ATOM 1589 C CA . LYS A 1 202 ? 3.609 -16.555 7.195 1.00 95.25 202 LYS A CA 1
ATOM 1590 C C . LYS A 1 202 ? 2.204 -15.949 7.250 1.00 95.25 202 LYS A C 1
ATOM 1592 O O . LYS A 1 202 ? 1.255 -16.690 7.466 1.00 95.25 202 LYS A O 1
ATOM 1597 N N . ILE A 1 203 ? 2.070 -14.648 6.981 1.00 95.06 203 ILE A N 1
ATOM 1598 C CA . ILE A 1 203 ? 0.781 -13.937 6.930 1.00 95.06 203 ILE A CA 1
ATOM 1599 C C . ILE A 1 203 ? -0.162 -14.578 5.915 1.00 95.06 203 ILE A C 1
ATOM 1601 O O . ILE A 1 203 ? -1.337 -14.786 6.201 1.00 95.06 203 ILE A O 1
ATOM 1605 N N . LEU A 1 204 ? 0.329 -14.886 4.714 1.00 93.69 204 LEU A N 1
ATOM 1606 C CA . LEU A 1 204 ? -0.514 -15.450 3.660 1.00 93.69 204 LEU A CA 1
ATOM 1607 C C . LEU A 1 204 ? -0.907 -16.910 3.912 1.00 93.69 204 LEU A C 1
ATOM 1609 O O . LEU A 1 204 ? -1.920 -17.343 3.364 1.00 93.69 204 LEU A O 1
ATOM 1613 N N . ALA A 1 205 ? -0.145 -17.632 4.738 1.00 93.31 205 ALA A N 1
ATOM 1614 C CA . ALA A 1 205 ? -0.462 -18.984 5.193 1.00 93.31 205 ALA A CA 1
ATOM 1615 C C . ALA A 1 205 ? -1.446 -19.017 6.379 1.00 93.31 205 ALA A C 1
ATOM 1617 O O . ALA A 1 205 ? -1.966 -20.084 6.707 1.00 93.31 205 ALA A O 1
ATOM 1618 N N . GLU A 1 206 ? -1.710 -17.879 7.033 1.00 90.12 206 GLU A N 1
ATOM 1619 C CA . GLU A 1 206 ? -2.735 -17.801 8.074 1.00 90.12 206 GLU A CA 1
ATOM 1620 C C . GLU A 1 206 ? -4.126 -18.066 7.469 1.00 90.12 206 GLU A C 1
ATOM 1622 O O . GLU A 1 206 ? -4.424 -17.607 6.358 1.00 90.12 206 GLU A O 1
ATOM 1627 N N . PRO A 1 207 ? -5.004 -18.798 8.180 1.00 76.81 207 PRO A N 1
ATOM 1628 C CA . PRO A 1 207 ? -6.356 -19.041 7.709 1.00 76.81 207 PRO A CA 1
ATOM 1629 C C . PRO A 1 207 ? -7.078 -17.711 7.510 1.00 76.81 207 PRO A C 1
ATOM 1631 O O . PRO A 1 207 ? -7.064 -16.828 8.368 1.00 76.81 207 PRO A O 1
ATOM 1634 N N . VAL A 1 208 ? -7.709 -17.584 6.348 1.00 64.06 208 VAL A N 1
ATOM 1635 C CA . VAL A 1 208 ? -8.447 -16.388 5.965 1.00 64.06 208 VAL A CA 1
ATOM 1636 C C . VAL A 1 208 ? -9.703 -16.305 6.832 1.00 64.06 208 VAL A C 1
ATOM 1638 O O . VAL A 1 208 ? -10.677 -17.003 6.564 1.00 64.06 208 VAL A O 1
ATOM 1641 N N . THR A 1 209 ? -9.671 -15.469 7.869 1.00 54.88 209 THR A N 1
ATOM 1642 C CA . THR A 1 209 ? -10.869 -15.066 8.622 1.00 54.88 209 THR A CA 1
ATOM 1643 C C . THR A 1 209 ? -11.682 -14.022 7.867 1.00 54.88 209 THR A C 1
ATOM 1645 O O . THR A 1 209 ? -11.087 -13.203 7.109 1.00 54.88 209 THR A O 1
#

Secondary structure (DSSP, 8-state):
---HHHHHHHHHHHHHHHHHHHTT-BTTB-HHHHHHHHHS-GGGHHHHHHGGGG--TTS---HHHHHHHHHHHHHHHHHHHHHHHHHTHHHHHH-HHHHHHTT-B--SSTTTTSBPPTTTS-HHHHHHHHHHTT-S-HHHHHHHHHHHHHHGGGSTTS------HHHHHHHHHHHHHHHHHHHHTS---TT---HHHHHHHHHHHS---

pLDDT: mean 91.65, std 7.16, range [54.88, 98.12]

Foldseek 3Di:
DQDLVNLLVLQLQLLVVLLVDLCQCPPPAPPQLSVVSVPDPSVCLSVLSVCLVVLDQVDWDDPVSLLVNLLSLLVSVLVLLLNLCSRVVVVNQVPCPLQVVLVQADCDDPRHPGGNGSVRDDLVSSLSSCVVVVVDDPLLSVLNVVSVQLNVVNPVVDPGDSDTSVVSSVSSLSSSLNSLSSSCPRDDPPPDDDPSVVSSVVSPPPPDD

Radius of gyration: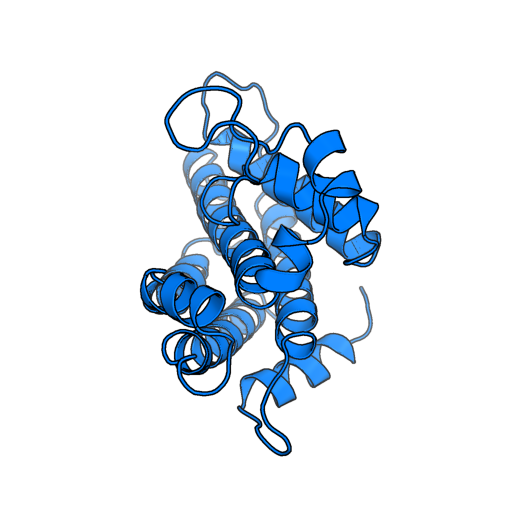 17.32 Å; chains: 1; bounding box: 43×40×49 Å